Protein AF-A0A497EZV6-F1 (afdb_monomer_lite)

Organism: NCBI:txid2056631

Radius of gyration: 22.26 Å; chains: 1; bounding box: 77×33×69 Å

Sequence (195 aa):
MVSETRWYRNEQDTVNGLTTYLLALSKITNGTYATVRTTSPFLPEGTSIGIRVWVRHSDGTETEVTDGSPVAVSTLPMGSSITTTSSTWDCPQTSLAETDSIVVRVYGNVPTWKLIEEFTTEVLNAVSLDSATWTVYYTWSTPWSYNWLTGRYTWGINFYWDGDYESRIENFSWSAAVVAPLRIIIGDSIASIIK

Structure (mmCIF, N/CA/C/O backbone):
data_AF-A0A497EZV6-F1
#
_entry.id   AF-A0A497EZV6-F1
#
loop_
_atom_site.group_PDB
_atom_site.id
_atom_site.type_symbol
_atom_site.label_atom_id
_atom_site.label_alt_id
_atom_site.label_comp_id
_atom_site.label_asym_id
_atom_site.label_entity_id
_atom_site.label_seq_id
_atom_site.pdbx_PDB_ins_code
_atom_site.Cartn_x
_atom_site.Cartn_y
_atom_site.Cartn_z
_atom_site.occupancy
_atom_site.B_iso_or_equiv
_atom_site.auth_seq_id
_atom_site.auth_comp_id
_atom_site.auth_asym_id
_atom_site.auth_atom_id
_atom_site.pdbx_PDB_model_num
ATOM 1 N N . MET A 1 1 ? -20.056 4.377 13.255 1.00 87.69 1 MET A N 1
ATOM 2 C CA . MET A 1 1 ? -19.429 4.414 11.930 1.00 87.69 1 MET A CA 1
ATOM 3 C C . MET A 1 1 ? -18.807 5.773 11.697 1.00 87.69 1 MET A C 1
ATOM 5 O O . MET A 1 1 ? -19.505 6.783 11.693 1.00 87.69 1 MET A O 1
ATOM 9 N N . VAL A 1 2 ? -17.493 5.762 11.548 1.00 94.75 2 VAL A N 1
ATOM 10 C CA . VAL A 1 2 ? -16.659 6.846 11.041 1.00 94.75 2 VAL A CA 1
ATOM 11 C C . VAL A 1 2 ? -16.244 6.438 9.629 1.00 94.75 2 VAL A C 1
ATOM 13 O O . VAL A 1 2 ? -15.939 5.269 9.410 1.00 94.75 2 VAL A O 1
ATOM 16 N N . SER A 1 3 ? -16.270 7.374 8.682 1.00 97.38 3 SER A N 1
ATOM 17 C CA . SER A 1 3 ? -15.687 7.208 7.347 1.00 97.38 3 SER A CA 1
ATOM 18 C C . SER A 1 3 ? -14.792 8.408 7.080 1.00 97.38 3 SER A C 1
ATOM 20 O O . SER A 1 3 ? -15.202 9.553 7.292 1.00 97.38 3 SER A O 1
ATOM 22 N N . GLU A 1 4 ? -13.554 8.148 6.677 1.00 98.31 4 GLU A N 1
ATOM 23 C CA . GLU A 1 4 ? -12.521 9.171 6.572 1.00 98.31 4 GLU A CA 1
ATOM 24 C C . GLU A 1 4 ? -11.551 8.914 5.415 1.00 98.31 4 GLU A C 1
ATOM 26 O O . GLU A 1 4 ? -11.566 7.872 4.753 1.00 98.31 4 GLU A O 1
ATOM 31 N N . THR A 1 5 ? -10.718 9.917 5.143 1.00 98.62 5 THR A N 1
ATOM 32 C CA . THR A 1 5 ? -9.605 9.804 4.199 1.00 98.62 5 THR A CA 1
ATOM 33 C C . THR A 1 5 ? -8.311 9.658 4.976 1.00 98.62 5 THR A C 1
ATOM 35 O O . THR A 1 5 ? -8.016 10.465 5.857 1.00 98.62 5 THR A O 1
ATOM 38 N N . ARG A 1 6 ? -7.528 8.645 4.619 1.00 98.69 6 ARG A N 1
ATOM 39 C CA . ARG A 1 6 ? -6.245 8.341 5.234 1.00 98.69 6 ARG A CA 1
ATOM 40 C C . ARG A 1 6 ? -5.106 8.560 4.242 1.00 98.69 6 ARG A C 1
ATOM 42 O O . ARG A 1 6 ? -5.094 7.979 3.163 1.00 98.69 6 ARG A O 1
ATOM 49 N N . TRP A 1 7 ? -4.149 9.399 4.601 1.00 98.69 7 TRP A N 1
ATOM 50 C CA . TRP A 1 7 ? -2.996 9.786 3.799 1.00 98.69 7 TRP A CA 1
ATOM 51 C C . TRP A 1 7 ? -1.765 8.991 4.212 1.00 98.69 7 TRP A C 1
ATOM 53 O O . TRP A 1 7 ? -1.486 8.845 5.402 1.00 98.69 7 TRP A O 1
ATOM 63 N N . TYR A 1 8 ? -1.008 8.524 3.223 1.00 98.69 8 TYR A N 1
ATOM 64 C CA . TYR A 1 8 ? 0.318 7.960 3.448 1.00 98.69 8 TYR A CA 1
ATOM 65 C C . TYR A 1 8 ? 1.278 9.092 3.842 1.00 98.69 8 TYR A C 1
ATOM 67 O O . TYR A 1 8 ? 1.408 10.072 3.105 1.00 98.69 8 TYR A O 1
ATOM 75 N N . ARG A 1 9 ? 1.937 8.971 4.997 1.00 98.06 9 ARG A N 1
ATOM 76 C CA . ARG A 1 9 ? 2.812 9.999 5.588 1.00 98.06 9 ARG A CA 1
ATOM 77 C C . ARG A 1 9 ? 4.275 9.623 5.514 1.00 98.06 9 ARG A C 1
ATOM 79 O O . ARG A 1 9 ? 4.610 8.451 5.620 1.00 98.06 9 ARG A O 1
ATOM 86 N N . ASN A 1 10 ? 5.167 10.601 5.406 1.00 97.25 10 ASN A N 1
ATOM 87 C CA . ASN A 1 10 ? 6.610 10.353 5.519 1.00 97.25 10 ASN A CA 1
ATOM 88 C C . ASN A 1 10 ? 7.151 10.416 6.961 1.00 97.25 10 ASN A C 1
ATOM 90 O O . ASN A 1 10 ? 8.355 10.280 7.178 1.00 97.25 10 ASN A O 1
ATOM 94 N N . GLU A 1 11 ? 6.272 10.593 7.941 1.00 97.31 11 GLU A N 1
ATOM 95 C CA . GLU A 1 11 ? 6.576 10.433 9.360 1.00 97.31 11 GLU A CA 1
ATOM 96 C C . GLU A 1 11 ? 6.416 8.970 9.764 1.00 97.31 11 GLU A C 1
ATOM 98 O O . GLU A 1 11 ? 5.498 8.292 9.296 1.00 97.31 11 GLU A O 1
ATOM 103 N N . GLN A 1 12 ? 7.304 8.502 10.639 1.00 97.44 12 GLN A N 1
ATOM 104 C CA . GLN A 1 12 ? 7.233 7.166 11.219 1.00 97.44 12 GLN A CA 1
ATOM 105 C C . GLN A 1 12 ? 6.842 7.236 12.689 1.00 97.44 12 GLN A C 1
ATOM 107 O O . GLN A 1 12 ? 7.236 8.164 13.396 1.00 97.44 12 GLN A O 1
ATOM 112 N N . ASP A 1 13 ? 6.128 6.215 13.146 1.00 96.94 13 ASP A N 1
ATOM 113 C CA . ASP A 1 13 ? 5.827 5.994 14.557 1.00 96.94 13 ASP A CA 1
ATOM 114 C C . ASP A 1 13 ? 5.870 4.496 14.875 1.00 96.94 13 ASP A C 1
ATOM 116 O O . ASP A 1 13 ? 5.914 3.651 13.977 1.00 96.94 13 ASP A O 1
ATOM 120 N N . THR A 1 14 ? 5.887 4.164 16.163 1.00 98.25 14 THR A N 1
ATOM 121 C CA . THR A 1 14 ? 5.823 2.790 16.654 1.00 98.25 14 THR A CA 1
ATOM 122 C C . THR A 1 14 ? 4.461 2.515 17.271 1.00 98.25 14 THR A C 1
ATOM 124 O O . THR A 1 14 ? 4.186 2.923 18.397 1.00 98.25 14 THR A O 1
ATOM 127 N N . VAL A 1 15 ? 3.632 1.753 16.558 1.00 98.06 15 VAL A N 1
ATOM 128 C CA . VAL A 1 15 ? 2.301 1.338 17.020 1.00 98.06 15 VAL A CA 1
ATOM 129 C C . VAL A 1 15 ? 2.297 -0.175 17.189 1.00 98.06 15 VAL A C 1
ATOM 131 O O . VAL A 1 15 ? 2.692 -0.906 16.282 1.00 98.06 15 VAL A O 1
ATOM 134 N N . ASN A 1 16 ? 1.907 -0.666 18.370 1.00 97.50 16 ASN A N 1
ATOM 135 C CA . ASN A 1 16 ? 1.851 -2.104 18.671 1.00 97.50 16 ASN A CA 1
ATOM 136 C C . ASN A 1 16 ? 3.156 -2.857 18.314 1.00 97.50 16 ASN A C 1
ATOM 138 O O . ASN A 1 16 ? 3.165 -3.951 17.735 1.00 97.50 16 ASN A O 1
ATOM 142 N N . GLY A 1 17 ? 4.291 -2.218 18.619 1.00 97.44 17 GLY A N 1
ATOM 143 C CA . GLY A 1 17 ? 5.634 -2.751 18.387 1.00 97.44 17 GLY A CA 1
ATOM 144 C C . GLY A 1 17 ? 6.110 -2.749 16.929 1.00 97.44 17 GLY A C 1
ATOM 145 O O . GLY A 1 17 ? 7.192 -3.270 16.673 1.00 97.44 17 GLY A O 1
ATOM 146 N N . LEU A 1 18 ? 5.346 -2.187 15.986 1.00 98.06 18 LEU A N 1
ATOM 147 C CA . LEU A 1 18 ? 5.756 -2.019 14.590 1.00 98.06 18 LEU A CA 1
ATOM 148 C C . LEU A 1 18 ? 6.150 -0.560 14.334 1.00 98.06 18 LEU A C 1
ATOM 150 O O . LEU A 1 18 ? 5.302 0.327 14.413 1.00 98.06 18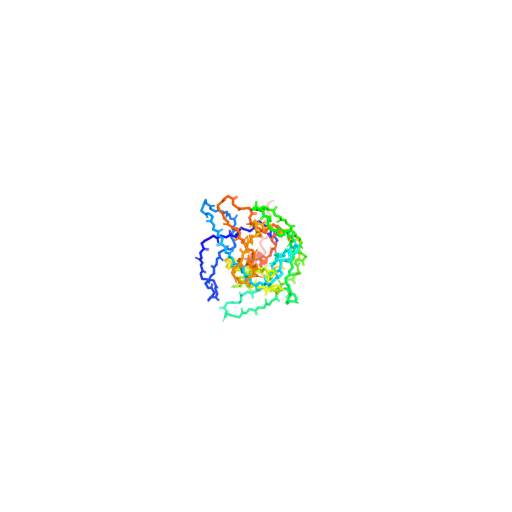 LEU A O 1
ATOM 154 N N . THR A 1 19 ? 7.426 -0.317 14.022 1.00 98.44 19 THR A N 1
ATOM 155 C CA . THR A 1 19 ? 7.909 0.995 13.564 1.00 98.44 19 THR A CA 1
ATOM 156 C C . THR A 1 19 ? 7.767 1.085 12.051 1.00 98.44 19 THR A C 1
ATOM 158 O O . THR A 1 19 ? 8.427 0.344 11.324 1.00 98.44 19 THR A O 1
ATOM 161 N N . THR A 1 20 ? 6.903 1.974 11.572 1.00 98.31 20 THR A N 1
ATOM 162 C CA . THR A 1 20 ? 6.618 2.132 10.141 1.00 98.31 20 THR A CA 1
ATOM 163 C C . THR A 1 20 ? 6.069 3.531 9.846 1.00 98.31 20 THR A C 1
ATOM 165 O O . THR A 1 20 ? 5.910 4.334 10.767 1.00 98.31 20 THR A O 1
ATOM 168 N N . TYR A 1 21 ? 5.816 3.858 8.578 1.00 98.69 21 TYR A N 1
ATOM 169 C CA . TYR A 1 21 ? 5.220 5.137 8.200 1.00 98.69 21 TYR A CA 1
ATOM 170 C C . TYR A 1 21 ? 3.762 5.248 8.659 1.00 98.69 21 TYR A C 1
ATOM 172 O O . TYR A 1 21 ? 3.078 4.253 8.893 1.00 98.69 21 TYR A O 1
ATOM 180 N N . LEU A 1 22 ? 3.257 6.470 8.792 1.00 98.44 22 LEU A N 1
ATOM 181 C CA . LEU A 1 22 ? 1.893 6.694 9.264 1.00 98.44 22 LEU A CA 1
ATOM 182 C C . LEU A 1 22 ? 0.856 6.666 8.133 1.00 98.44 22 LEU A C 1
ATOM 184 O O . LEU A 1 22 ? 1.082 7.146 7.021 1.00 98.44 22 LEU A O 1
ATOM 188 N N . LEU A 1 23 ? -0.329 6.161 8.462 1.00 98.44 23 LEU A N 1
ATOM 189 C CA . LEU A 1 23 ? -1.555 6.270 7.682 1.00 98.44 23 LEU A CA 1
ATOM 190 C C . LEU A 1 23 ? -2.515 7.226 8.421 1.00 98.44 23 LEU A C 1
ATOM 192 O O . LEU A 1 23 ? -3.350 6.811 9.227 1.00 98.44 23 LEU A O 1
ATOM 196 N N . ALA A 1 24 ? -2.350 8.531 8.190 1.00 98.25 24 ALA A N 1
ATOM 197 C CA . ALA A 1 24 ? -2.905 9.601 9.032 1.00 98.25 24 ALA A CA 1
ATOM 198 C C . ALA A 1 24 ? -4.065 10.371 8.374 1.00 98.25 24 ALA A C 1
ATOM 200 O O . ALA A 1 24 ? -4.356 10.202 7.199 1.00 98.25 24 ALA A O 1
ATOM 201 N N . LEU A 1 25 ? -4.724 11.267 9.113 1.00 98.00 25 LEU A N 1
ATOM 202 C CA . LEU A 1 25 ? -5.903 12.016 8.636 1.00 98.00 25 LEU A CA 1
ATOM 203 C C . LEU A 1 25 ? -5.588 13.210 7.716 1.00 98.00 25 LEU A C 1
ATOM 205 O O . LEU A 1 25 ? -6.495 13.815 7.145 1.00 98.00 25 LEU A O 1
ATOM 209 N N . SER A 1 26 ? -4.318 13.581 7.560 1.00 96.62 26 SER A N 1
ATOM 210 C CA . SER A 1 26 ? -3.891 14.718 6.736 1.00 96.62 26 SER A CA 1
ATOM 211 C C . SER A 1 26 ? -2.499 14.490 6.164 1.00 96.62 26 SER A C 1
ATOM 213 O O . SER A 1 26 ? -1.709 13.764 6.756 1.00 96.62 26 SER A O 1
ATOM 215 N N . LYS A 1 27 ? -2.162 15.139 5.047 1.00 93.81 27 LYS A N 1
ATOM 216 C CA . LYS A 1 27 ? -0.790 15.192 4.510 1.00 93.81 27 LYS A CA 1
ATOM 217 C C . LYS A 1 27 ? 0.034 16.339 5.121 1.00 93.81 27 LYS A C 1
ATOM 219 O O . LYS A 1 27 ? -0.525 17.246 5.739 1.00 93.81 27 LYS A O 1
ATOM 224 N N . ILE A 1 28 ? 1.351 16.300 4.962 1.00 93.38 28 ILE A N 1
ATOM 225 C CA . ILE A 1 28 ? 2.303 17.398 5.206 1.00 93.38 28 ILE A CA 1
ATOM 226 C C . ILE A 1 28 ? 2.933 17.849 3.889 1.00 93.38 28 ILE A C 1
ATOM 228 O O . ILE A 1 28 ? 2.590 17.375 2.815 1.00 93.38 28 ILE A O 1
ATOM 232 N N . THR A 1 29 ? 3.805 18.853 3.956 1.00 92.06 29 THR A N 1
ATOM 233 C CA . THR A 1 29 ? 4.397 19.513 2.786 1.00 92.06 29 THR A CA 1
ATOM 234 C C . THR A 1 29 ? 5.649 18.824 2.252 1.00 92.06 29 THR A C 1
ATOM 236 O O . THR A 1 29 ? 6.057 19.096 1.127 1.00 92.06 29 THR A O 1
ATOM 239 N N . ASN A 1 30 ? 6.271 17.939 3.030 1.00 94.50 30 ASN A N 1
ATOM 240 C CA . ASN A 1 30 ? 7.452 17.211 2.591 1.00 94.50 30 ASN A CA 1
ATOM 241 C C . ASN A 1 30 ? 7.023 15.868 1.995 1.00 94.50 30 ASN A C 1
ATOM 243 O O . ASN A 1 30 ? 6.490 15.037 2.718 1.00 94.50 30 ASN A O 1
ATOM 247 N N . GLY A 1 31 ? 7.254 15.661 0.700 1.00 96.38 31 GLY A N 1
ATOM 248 C CA . GLY A 1 31 ? 6.992 14.388 0.026 1.00 96.38 31 GLY A CA 1
ATOM 249 C C . GLY A 1 31 ? 8.201 13.456 0.062 1.00 96.38 31 GLY A C 1
ATOM 250 O O . GLY A 1 31 ? 9.338 13.889 0.238 1.00 96.38 31 GLY A O 1
ATOM 251 N N . THR A 1 32 ? 7.980 12.163 -0.142 1.00 98.19 32 THR A N 1
ATOM 252 C CA . THR A 1 32 ? 9.058 11.182 -0.325 1.00 98.19 32 THR A CA 1
ATOM 253 C C . THR A 1 32 ? 8.640 10.094 -1.313 1.00 98.19 32 THR A C 1
ATOM 255 O O . THR A 1 32 ? 7.542 10.136 -1.873 1.00 98.19 32 THR A O 1
ATOM 258 N N . TYR A 1 33 ? 9.533 9.142 -1.576 1.00 98.56 33 TYR A N 1
ATOM 259 C CA . TYR A 1 33 ? 9.233 7.965 -2.375 1.00 98.56 33 TYR A CA 1
ATOM 260 C C . TYR A 1 33 ? 10.082 6.759 -1.977 1.00 98.56 33 TYR A C 1
ATOM 262 O O . TYR A 1 33 ? 11.192 6.896 -1.465 1.00 98.56 33 TYR A O 1
ATOM 270 N N . ALA A 1 34 ? 9.579 5.578 -2.314 1.00 98.62 34 ALA A N 1
ATOM 271 C CA . ALA A 1 34 ? 10.276 4.304 -2.212 1.00 98.62 34 ALA A CA 1
ATOM 272 C C . ALA A 1 34 ? 10.275 3.610 -3.575 1.00 98.62 34 ALA A C 1
ATOM 274 O O . ALA A 1 34 ? 9.449 3.897 -4.450 1.00 98.62 34 ALA A O 1
ATOM 275 N N . THR A 1 35 ? 11.243 2.719 -3.789 1.00 98.38 35 THR A N 1
ATOM 276 C CA . THR A 1 35 ? 11.460 2.083 -5.090 1.00 98.38 35 THR A CA 1
ATOM 277 C C . THR A 1 35 ? 11.657 0.583 -4.964 1.00 98.38 35 THR A C 1
ATOM 279 O O . THR A 1 35 ? 12.381 0.101 -4.097 1.00 98.38 35 THR A O 1
ATOM 282 N N . VAL A 1 36 ? 11.069 -0.152 -5.903 1.00 98.44 36 VAL A N 1
ATOM 283 C CA . VAL A 1 36 ? 11.382 -1.561 -6.152 1.00 98.44 36 VAL A CA 1
ATOM 284 C C . VAL A 1 36 ? 11.838 -1.708 -7.590 1.00 98.44 36 VAL A C 1
ATOM 286 O O . VAL A 1 36 ? 11.238 -1.149 -8.508 1.00 98.44 36 VAL A O 1
ATOM 289 N N . ARG A 1 37 ? 12.927 -2.450 -7.800 1.00 97.81 37 ARG A N 1
ATOM 290 C CA . ARG A 1 37 ? 13.552 -2.613 -9.117 1.00 97.81 37 ARG A CA 1
ATOM 291 C C . ARG A 1 37 ? 13.866 -4.066 -9.420 1.00 97.81 37 ARG A C 1
ATOM 293 O O . ARG A 1 37 ? 13.953 -4.923 -8.536 1.00 97.81 37 ARG A O 1
ATOM 300 N N . THR A 1 38 ? 14.052 -4.329 -10.702 1.00 97.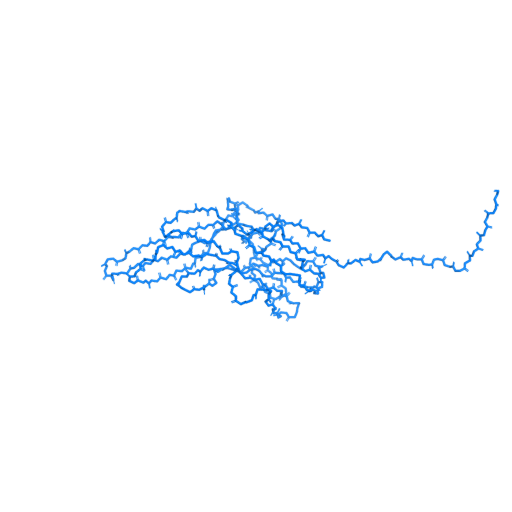88 38 THR A N 1
ATOM 301 C CA . THR A 1 38 ? 14.573 -5.590 -11.210 1.00 97.88 38 THR A CA 1
ATOM 302 C C . THR A 1 38 ? 15.414 -5.347 -12.458 1.00 97.88 38 THR A C 1
ATOM 304 O O . THR A 1 38 ? 15.320 -4.295 -13.095 1.00 97.88 38 THR A O 1
ATOM 307 N N . THR A 1 39 ? 16.240 -6.331 -12.804 1.00 97.69 39 THR A N 1
ATOM 308 C CA . THR A 1 39 ? 17.062 -6.318 -14.013 1.00 97.69 39 THR A CA 1
ATOM 309 C C . THR A 1 39 ? 16.752 -7.551 -14.850 1.00 97.69 39 THR A C 1
ATOM 311 O O . THR A 1 39 ? 16.790 -8.676 -14.355 1.00 97.69 39 THR A O 1
ATOM 314 N N . SER A 1 40 ? 16.471 -7.351 -16.134 1.00 96.44 40 SER A N 1
ATOM 315 C CA . SER A 1 40 ? 16.006 -8.396 -17.049 1.00 96.44 40 SER A CA 1
ATOM 316 C C . SER A 1 40 ? 16.531 -8.142 -18.466 1.00 96.44 40 SER A C 1
ATOM 318 O O . SER A 1 40 ? 16.716 -6.983 -18.839 1.00 96.44 40 SER A O 1
ATOM 320 N N . PRO A 1 41 ? 16.771 -9.181 -19.288 1.00 96.38 41 PRO A N 1
ATOM 321 C CA . PRO A 1 41 ? 17.017 -8.994 -20.722 1.00 96.38 41 PRO A CA 1
ATOM 322 C C . PRO A 1 41 ? 15.783 -8.462 -21.475 1.00 96.38 41 PRO A C 1
ATOM 324 O O . PRO A 1 41 ? 15.911 -8.003 -22.604 1.00 96.38 41 PRO A O 1
ATOM 327 N N . PHE A 1 42 ? 14.604 -8.483 -20.847 1.00 95.12 42 PHE A N 1
ATOM 328 C CA . PHE A 1 42 ? 13.346 -8.000 -21.414 1.00 95.12 42 PHE A CA 1
ATOM 329 C C . PHE A 1 42 ? 12.773 -6.844 -20.588 1.00 95.12 42 PHE A C 1
ATOM 331 O O . PHE A 1 42 ? 12.774 -6.894 -19.351 1.00 95.12 42 PHE A O 1
ATOM 338 N N . LEU A 1 43 ? 12.243 -5.837 -21.279 1.00 96.06 43 LEU A N 1
ATOM 339 C CA . LEU A 1 43 ? 11.424 -4.777 -20.699 1.00 96.06 43 LEU A CA 1
ATOM 340 C C . LEU A 1 43 ? 9.945 -5.172 -20.857 1.00 96.06 43 LEU A C 1
ATOM 342 O O . LEU A 1 43 ? 9.530 -5.416 -21.990 1.00 96.06 43 LEU A O 1
ATOM 346 N N . PRO A 1 44 ? 9.154 -5.288 -19.776 1.00 95.56 44 PRO A N 1
ATOM 347 C CA . PRO A 1 44 ? 7.731 -5.584 -19.906 1.00 95.56 44 PRO A CA 1
ATOM 348 C C . PRO A 1 44 ? 6.973 -4.367 -20.449 1.00 95.56 44 PRO A C 1
ATOM 350 O O . PRO A 1 44 ? 7.447 -3.234 -20.358 1.00 95.56 44 PRO A O 1
ATOM 353 N N . GLU A 1 45 ? 5.762 -4.594 -20.957 1.00 95.44 45 GLU A N 1
ATOM 354 C CA . GLU A 1 45 ? 4.881 -3.522 -21.443 1.00 95.44 45 GLU A CA 1
ATOM 355 C C . GLU A 1 45 ? 4.394 -2.604 -20.314 1.00 95.44 45 GLU A C 1
ATOM 357 O O . GLU A 1 45 ? 4.177 -1.413 -20.527 1.00 95.44 45 GLU A O 1
ATOM 362 N N . GLY A 1 46 ? 4.265 -3.137 -19.097 1.00 95.44 46 GLY A N 1
ATOM 363 C CA . GLY A 1 46 ? 3.802 -2.403 -17.928 1.00 95.44 46 GLY A CA 1
ATOM 364 C C . GLY A 1 46 ? 4.122 -3.115 -16.621 1.00 95.44 46 GLY A C 1
ATOM 365 O O . GLY A 1 46 ? 4.692 -4.206 -16.595 1.00 95.44 46 GLY A O 1
ATOM 366 N N . THR A 1 47 ? 3.770 -2.464 -15.523 1.00 97.81 47 THR A N 1
ATOM 367 C CA . THR A 1 47 ? 3.902 -2.996 -14.164 1.00 97.81 47 THR A CA 1
ATOM 368 C C . THR A 1 47 ? 2.724 -2.519 -13.319 1.00 97.81 47 THR A C 1
ATOM 370 O O . THR A 1 47 ? 2.001 -1.605 -13.721 1.00 97.81 47 THR A O 1
ATOM 373 N N . SER A 1 48 ? 2.503 -3.165 -12.178 1.00 98.50 48 SER A N 1
ATOM 374 C CA . SER A 1 48 ? 1.319 -2.962 -11.347 1.00 98.50 48 SER A CA 1
ATOM 375 C C . SER A 1 48 ? 1.696 -2.646 -9.907 1.00 98.50 48 SER A C 1
ATOM 377 O O . SER A 1 48 ? 2.675 -3.182 -9.387 1.00 98.50 48 SER A O 1
ATOM 379 N N . ILE A 1 49 ? 0.887 -1.815 -9.261 1.00 98.88 49 ILE A N 1
ATOM 380 C CA . ILE A 1 49 ? 0.957 -1.489 -7.838 1.00 98.88 49 ILE A CA 1
ATOM 381 C C . ILE A 1 49 ? -0.362 -1.891 -7.173 1.00 98.88 49 ILE A C 1
ATOM 383 O O . ILE A 1 49 ? -1.410 -1.836 -7.813 1.00 98.88 49 ILE A O 1
ATOM 387 N N . GLY A 1 50 ? -0.324 -2.317 -5.917 1.00 98.81 50 GLY A N 1
ATOM 388 C CA . GLY A 1 50 ? -1.517 -2.666 -5.143 1.00 98.81 50 GLY A CA 1
ATOM 389 C C . GLY A 1 50 ? -1.222 -2.671 -3.650 1.00 98.81 50 GLY A C 1
ATOM 390 O O . GLY A 1 50 ? -0.074 -2.483 -3.245 1.00 98.81 50 GLY A O 1
ATOM 391 N N . ILE A 1 51 ? -2.241 -2.890 -2.823 1.00 98.88 51 ILE A N 1
ATOM 392 C CA . ILE A 1 51 ? -2.080 -2.972 -1.365 1.00 98.88 51 ILE A CA 1
ATOM 393 C C . ILE A 1 51 ? -2.466 -4.336 -0.820 1.00 98.88 51 ILE A C 1
ATOM 395 O O . ILE A 1 51 ? -3.234 -5.070 -1.429 1.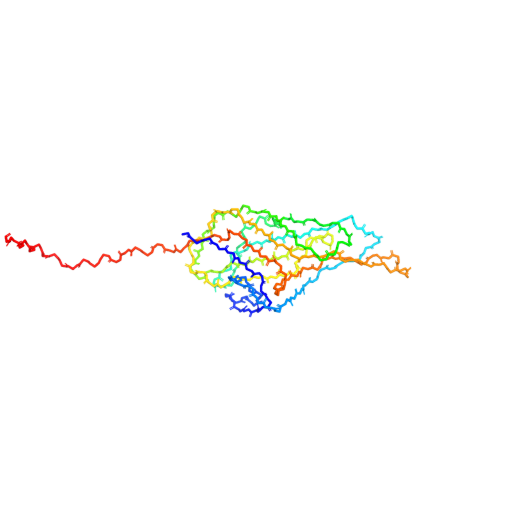00 98.88 51 ILE A O 1
ATOM 399 N N . ARG A 1 52 ? -1.963 -4.648 0.365 1.00 98.88 52 ARG A N 1
ATOM 400 C CA . ARG A 1 52 ? -2.528 -5.662 1.257 1.00 98.88 52 ARG A CA 1
ATOM 401 C C . ARG A 1 52 ? -2.774 -5.018 2.617 1.00 98.88 52 ARG A C 1
ATOM 403 O O . ARG A 1 52 ? -2.158 -3.991 2.925 1.00 98.88 52 ARG A O 1
ATOM 410 N N . VAL A 1 53 ? -3.686 -5.588 3.396 1.00 98.88 53 VAL A N 1
ATOM 411 C CA . VAL A 1 53 ? -4.167 -4.986 4.648 1.00 98.88 53 VAL A CA 1
ATOM 412 C C . VAL A 1 53 ? -4.116 -6.014 5.770 1.00 98.88 53 VAL A C 1
ATOM 414 O O . VAL A 1 53 ? -4.476 -7.171 5.564 1.00 98.88 53 VAL A O 1
ATOM 417 N N . TRP A 1 54 ? -3.682 -5.586 6.952 1.00 98.88 54 TRP A N 1
ATOM 418 C CA . TRP A 1 54 ? -3.599 -6.395 8.164 1.00 98.88 54 TRP A CA 1
ATOM 419 C C . TRP A 1 54 ? -4.187 -5.650 9.355 1.00 98.88 54 TRP A C 1
ATOM 421 O O . TRP A 1 54 ? -4.064 -4.430 9.466 1.00 98.88 54 TRP A O 1
ATOM 431 N N . VAL A 1 55 ? -4.758 -6.413 10.279 1.00 98.75 55 VAL A N 1
ATOM 432 C CA . VAL A 1 55 ? -4.955 -5.985 11.661 1.00 98.75 55 VAL A CA 1
ATOM 433 C C . VAL A 1 55 ? -3.669 -6.273 12.421 1.00 98.75 55 VAL A C 1
ATOM 435 O O . VAL A 1 55 ? -3.166 -7.397 12.386 1.00 98.75 55 VAL A O 1
ATOM 438 N N . ARG A 1 56 ? -3.137 -5.261 13.104 1.00 98.56 56 ARG A N 1
ATOM 439 C CA . ARG A 1 56 ? -1.973 -5.369 13.980 1.00 98.56 56 ARG A CA 1
ATOM 440 C C . ARG A 1 56 ? -2.434 -5.323 15.428 1.00 98.56 56 ARG A C 1
ATOM 442 O O . ARG A 1 56 ? -2.877 -4.281 15.917 1.00 98.56 56 ARG A O 1
ATOM 449 N N . HIS A 1 57 ? -2.285 -6.450 16.107 1.00 98.44 57 HIS A N 1
ATOM 450 C CA . HIS A 1 57 ? -2.719 -6.617 17.484 1.00 98.44 57 HIS A CA 1
ATOM 451 C C . HIS A 1 57 ? -1.719 -6.024 18.474 1.00 98.44 57 HIS A C 1
ATOM 453 O O . HIS A 1 57 ? -0.522 -5.929 18.192 1.00 98.44 57 HIS A O 1
ATOM 459 N N . SER A 1 58 ? -2.193 -5.654 19.665 1.00 97.44 58 SER A N 1
ATOM 460 C CA . SER A 1 58 ? -1.358 -5.062 20.725 1.00 97.44 58 SER A CA 1
ATOM 461 C C . SER A 1 58 ? -0.247 -5.981 21.236 1.00 97.44 58 SER A C 1
ATOM 463 O O . SER A 1 58 ? 0.737 -5.507 21.798 1.00 97.44 58 SER A O 1
ATOM 465 N N . ASP A 1 59 ? -0.395 -7.295 21.055 1.00 97.38 59 ASP A N 1
ATOM 466 C CA . ASP A 1 59 ? 0.635 -8.291 21.372 1.00 97.38 59 ASP A CA 1
ATOM 467 C C . ASP A 1 59 ? 1.734 -8.394 20.297 1.00 97.38 59 ASP A C 1
ATOM 469 O O . ASP A 1 59 ? 2.709 -9.128 20.459 1.00 97.38 59 ASP A O 1
ATOM 473 N N . GLY A 1 60 ? 1.596 -7.638 19.208 1.00 97.62 60 GLY A N 1
ATOM 474 C CA . GLY A 1 60 ? 2.528 -7.610 18.100 1.00 97.62 60 GLY A CA 1
ATOM 475 C C . GLY A 1 60 ? 2.341 -8.734 17.080 1.00 97.62 60 GLY A C 1
ATOM 476 O O . GLY A 1 60 ? 3.240 -8.973 16.268 1.00 97.62 60 GLY A O 1
ATOM 477 N N . THR A 1 61 ? 1.205 -9.426 17.089 1.00 98.38 61 THR A N 1
ATOM 478 C CA . THR A 1 61 ? 0.808 -10.332 16.006 1.00 98.38 61 THR A CA 1
ATOM 479 C C . THR A 1 61 ? 0.040 -9.589 14.910 1.00 98.38 61 THR A C 1
ATOM 481 O O . THR A 1 61 ? -0.441 -8.471 15.106 1.00 98.38 61 THR A O 1
ATOM 484 N N . GLU A 1 62 ? -0.040 -10.189 13.721 1.00 98.62 62 GLU A N 1
ATOM 485 C CA . GLU A 1 62 ? -0.802 -9.646 12.595 1.00 98.62 62 GLU A CA 1
ATOM 486 C C . GLU A 1 62 ? -1.748 -10.687 12.016 1.00 98.62 62 GLU A C 1
ATOM 488 O O . GLU A 1 62 ? -1.348 -11.824 11.757 1.00 98.62 62 GLU A O 1
ATOM 493 N N . THR A 1 63 ? -2.976 -10.255 11.740 1.00 98.50 63 THR A N 1
ATOM 494 C CA . THR A 1 63 ? -3.971 -11.024 10.995 1.00 98.50 63 THR A CA 1
ATOM 495 C C . THR A 1 63 ? -4.221 -10.328 9.667 1.00 98.50 63 THR A C 1
ATOM 497 O O . THR A 1 63 ? -4.601 -9.159 9.634 1.00 98.50 63 THR A O 1
ATOM 500 N N . GLU A 1 64 ? -3.986 -11.020 8.556 1.00 98.56 64 GLU A N 1
ATOM 501 C CA . GLU A 1 64 ? -4.247 -10.446 7.238 1.00 98.56 64 GLU A CA 1
ATOM 502 C C . GLU A 1 64 ? -5.753 -10.348 6.968 1.00 98.56 64 GLU A C 1
ATOM 504 O O . GLU A 1 64 ? -6.494 -11.300 7.198 1.00 98.56 64 GLU A O 1
ATOM 509 N N . VAL A 1 65 ? -6.189 -9.188 6.477 1.00 98.56 65 VAL A N 1
ATOM 510 C CA . VAL A 1 65 ? -7.572 -8.915 6.055 1.00 98.56 65 VAL A CA 1
ATOM 511 C C . VAL A 1 65 ? -7.764 -9.241 4.573 1.00 98.56 65 VAL A C 1
ATOM 513 O O . VAL A 1 65 ? -8.853 -9.600 4.138 1.00 98.56 65 VAL A O 1
ATOM 516 N N . THR A 1 66 ? -6.703 -9.108 3.779 1.00 97.69 66 THR A N 1
ATOM 517 C CA . THR A 1 66 ? -6.675 -9.524 2.374 1.00 97.69 66 THR A CA 1
ATOM 518 C C . THR A 1 66 ? -6.366 -11.019 2.234 1.00 97.69 66 THR A C 1
ATOM 520 O O . THR A 1 66 ? -5.634 -11.587 3.036 1.00 97.69 66 THR A O 1
ATOM 523 N N . ASP A 1 67 ? -6.850 -11.672 1.175 1.00 94.31 67 ASP A N 1
ATOM 524 C CA . ASP A 1 67 ? -6.673 -13.122 0.954 1.00 94.31 67 ASP A CA 1
ATOM 525 C C . ASP A 1 67 ? -5.277 -13.497 0.397 1.00 94.31 67 ASP A C 1
ATOM 527 O O . ASP A 1 67 ? -5.134 -14.280 -0.546 1.00 94.31 67 ASP A O 1
ATOM 531 N N . GLY A 1 68 ? -4.207 -12.897 0.928 1.00 95.69 68 GLY A N 1
ATOM 532 C CA . GLY A 1 68 ? -2.821 -13.231 0.582 1.00 95.69 68 GLY A CA 1
ATOM 533 C C . GLY A 1 68 ? -2.288 -12.630 -0.726 1.00 95.69 68 GLY A C 1
ATOM 534 O O . GLY A 1 68 ? -1.119 -12.838 -1.059 1.00 95.69 68 GLY A O 1
ATOM 535 N N . SER A 1 69 ? -3.102 -11.873 -1.469 1.00 97.19 69 SER A N 1
ATOM 536 C CA . SER A 1 69 ? -2.724 -11.226 -2.737 1.00 97.19 69 SER A CA 1
ATOM 537 C C . SER A 1 69 ? -3.013 -9.723 -2.719 1.00 97.19 69 SER A C 1
ATOM 539 O O . SER A 1 69 ? -3.995 -9.314 -2.100 1.00 97.19 69 SER A O 1
ATOM 541 N N . PRO A 1 70 ? -2.207 -8.886 -3.404 1.00 98.69 70 PRO A N 1
ATOM 542 C CA . PRO A 1 70 ? -2.506 -7.462 -3.513 1.00 98.69 70 PRO A CA 1
ATOM 543 C C . PRO A 1 70 ? -3.852 -7.168 -4.185 1.00 98.69 70 PRO A C 1
ATOM 545 O O . PRO A 1 70 ? -4.184 -7.747 -5.219 1.00 98.69 70 PRO A O 1
ATOM 548 N N . VAL A 1 71 ? -4.594 -6.235 -3.593 1.00 98.81 71 VAL A N 1
ATOM 549 C CA . VAL A 1 71 ? -5.899 -5.715 -4.024 1.00 98.81 71 VAL A CA 1
ATOM 550 C C . VAL A 1 71 ? -5.782 -4.236 -4.410 1.00 98.81 71 VAL A C 1
ATOM 552 O O . VAL A 1 71 ? -4.698 -3.654 -4.303 1.00 98.81 71 VAL A O 1
ATOM 555 N N . ALA A 1 72 ? -6.881 -3.633 -4.888 1.00 98.69 72 ALA A N 1
ATOM 556 C CA . ALA A 1 72 ? -6.905 -2.268 -5.431 1.00 98.69 72 ALA A CA 1
ATOM 557 C C . ALA A 1 72 ? -5.762 -2.040 -6.437 1.00 98.69 72 ALA A C 1
ATOM 559 O O . ALA A 1 72 ? -5.008 -1.072 -6.370 1.00 98.69 72 ALA A O 1
ATOM 560 N N . VAL A 1 73 ? -5.597 -2.984 -7.365 1.00 98.81 73 VAL A N 1
ATOM 561 C CA . VAL A 1 73 ? -4.450 -2.987 -8.270 1.00 98.81 73 VAL A CA 1
ATOM 562 C C . VAL A 1 73 ? -4.622 -1.923 -9.351 1.00 98.81 73 VAL A C 1
ATOM 564 O O . VAL A 1 73 ? -5.654 -1.869 -10.022 1.00 98.81 73 VAL A O 1
ATOM 567 N N . SER A 1 74 ? -3.587 -1.107 -9.542 1.00 98.62 74 SER A N 1
ATOM 568 C CA . SER A 1 74 ? -3.442 -0.167 -10.655 1.00 98.62 74 SER A CA 1
ATOM 569 C C . SER A 1 74 ? -2.247 -0.562 -11.522 1.00 98.62 74 SER A C 1
ATOM 571 O O . SER A 1 74 ? -1.270 -1.122 -11.028 1.00 98.62 74 SER A O 1
ATOM 573 N N . THR A 1 75 ? -2.319 -0.298 -12.827 1.00 98.50 75 THR A N 1
ATOM 574 C CA . THR A 1 75 ? -1.284 -0.673 -13.803 1.00 98.50 75 THR A CA 1
ATOM 575 C C . THR A 1 75 ? -0.899 0.525 -14.657 1.00 98.50 75 THR A C 1
ATOM 577 O O . THR A 1 75 ? -1.768 1.253 -15.133 1.00 98.50 75 THR A O 1
ATOM 580 N N . LEU A 1 76 ? 0.404 0.701 -14.882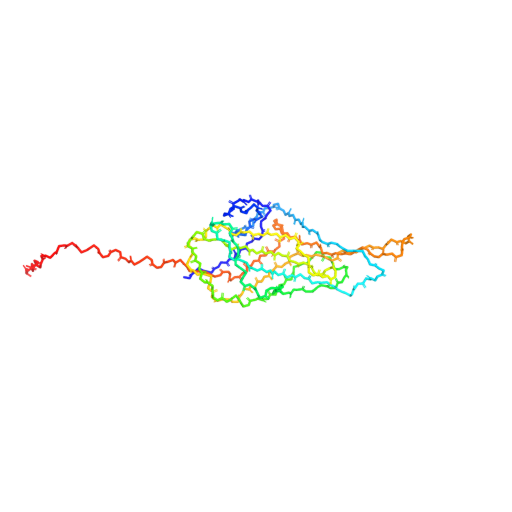 1.00 98.44 76 LEU A N 1
ATOM 581 C CA . LEU A 1 76 ? 0.949 1.713 -15.781 1.00 98.44 76 LEU A CA 1
ATOM 582 C C . LEU A 1 76 ? 1.821 1.068 -16.865 1.00 98.44 76 LEU A C 1
ATOM 584 O O . LEU A 1 76 ? 2.551 0.111 -16.574 1.00 98.44 76 LEU A O 1
ATOM 588 N N . PRO A 1 77 ? 1.800 1.612 -18.097 1.00 98.06 77 PRO A N 1
ATOM 589 C CA . PRO A 1 77 ? 2.784 1.277 -19.116 1.00 98.06 77 PRO A CA 1
ATOM 590 C C . PRO A 1 77 ? 4.197 1.613 -18.645 1.00 98.06 77 PRO A C 1
ATOM 592 O O . PRO A 1 77 ? 4.406 2.616 -17.959 1.00 98.06 77 PRO A O 1
ATOM 595 N N . MET A 1 78 ? 5.179 0.818 -19.053 1.00 97.25 78 MET A N 1
ATOM 596 C CA . MET A 1 78 ? 6.577 1.061 -18.721 1.00 97.25 78 MET A CA 1
ATOM 597 C C . MET A 1 78 ? 7.064 2.394 -19.309 1.00 97.25 78 MET A C 1
ATOM 599 O O . MET A 1 78 ? 6.741 2.747 -20.440 1.00 97.25 78 MET A O 1
ATOM 603 N N . GLY A 1 79 ? 7.866 3.142 -18.550 1.00 97.00 79 GLY A N 1
ATOM 604 C CA . GLY A 1 79 ? 8.297 4.494 -18.922 1.00 97.00 79 GLY A CA 1
ATOM 605 C C . GLY A 1 79 ? 7.304 5.614 -18.589 1.00 97.00 79 GLY A C 1
ATO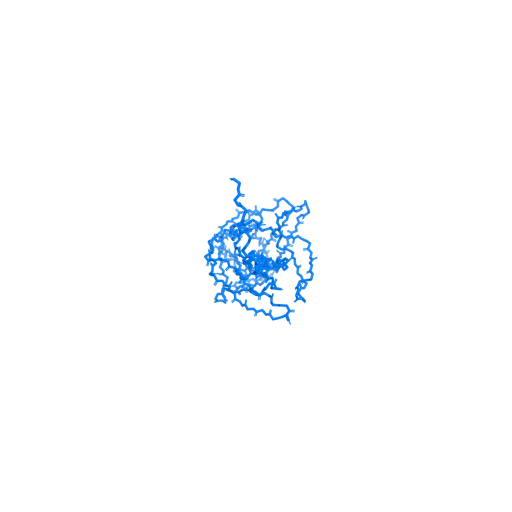M 606 O O . GLY A 1 79 ? 7.571 6.764 -18.933 1.00 97.00 79 GLY A O 1
ATOM 607 N N . SER A 1 80 ? 6.197 5.322 -17.900 1.00 98.31 80 SER A N 1
ATOM 608 C CA . SER A 1 80 ? 5.281 6.354 -17.406 1.00 98.31 80 SER A CA 1
ATOM 609 C C . SER A 1 80 ? 5.976 7.310 -16.430 1.00 98.31 80 SER A C 1
ATOM 611 O O . SER A 1 80 ? 6.693 6.883 -15.519 1.00 98.31 80 SER A O 1
ATOM 613 N N . SER A 1 81 ? 5.738 8.612 -16.626 1.00 98.19 81 SER A N 1
ATOM 614 C CA . SER A 1 81 ? 6.135 9.675 -15.690 1.00 98.19 81 SER A CA 1
ATOM 615 C C . SER A 1 81 ? 5.297 9.620 -14.409 1.00 98.19 81 SER A C 1
ATOM 617 O O . SER A 1 81 ? 4.329 8.867 -14.337 1.00 98.19 81 SER A O 1
ATOM 619 N N . ILE A 1 82 ? 5.674 10.409 -13.395 1.00 98.50 82 ILE A N 1
ATOM 620 C CA . ILE A 1 82 ? 4.917 10.502 -12.138 1.00 98.50 82 ILE A CA 1
ATOM 621 C C . ILE A 1 82 ? 3.469 10.880 -12.450 1.00 98.50 82 ILE A C 1
ATOM 623 O O . ILE A 1 82 ? 3.213 11.909 -13.073 1.00 98.50 82 ILE A O 1
ATOM 627 N N . THR A 1 83 ? 2.539 10.031 -12.028 1.00 98.56 83 THR A N 1
ATOM 628 C CA . THR A 1 83 ? 1.103 10.218 -12.228 1.00 98.56 83 THR A CA 1
ATOM 629 C C . THR A 1 83 ? 0.326 9.633 -11.058 1.00 98.56 83 THR A C 1
ATOM 631 O O . THR A 1 83 ? 0.825 8.748 -10.357 1.00 98.56 83 THR A O 1
ATOM 634 N N . THR A 1 84 ? -0.899 10.111 -10.855 1.00 98.56 84 THR A N 1
ATOM 635 C CA . THR A 1 84 ? -1.814 9.585 -9.843 1.00 98.56 84 THR A CA 1
ATOM 636 C C . THR A 1 84 ? -2.882 8.725 -10.504 1.00 98.56 84 THR A C 1
ATOM 638 O O . THR A 1 84 ? -3.573 9.158 -11.422 1.00 98.56 84 THR A O 1
ATOM 641 N N . THR A 1 85 ? -3.035 7.499 -10.018 1.00 98.75 85 THR A N 1
ATOM 642 C CA . THR A 1 85 ? -4.074 6.552 -10.445 1.00 98.75 85 THR A CA 1
ATOM 643 C C . THR A 1 85 ? -4.827 6.037 -9.231 1.00 98.75 85 THR A C 1
ATOM 645 O O . THR A 1 85 ? -4.245 6.000 -8.146 1.00 98.75 85 THR A O 1
ATOM 648 N N . SER A 1 86 ? -6.053 5.557 -9.409 1.00 98.62 86 SER A N 1
ATOM 649 C CA . SER A 1 86 ? -6.804 4.906 -8.339 1.00 98.62 86 SER A CA 1
ATOM 650 C C . SER A 1 86 ? -7.383 3.560 -8.754 1.00 98.62 86 SER A C 1
ATOM 652 O O . SER A 1 86 ? -7.514 3.253 -9.938 1.00 98.62 86 SER A O 1
ATOM 654 N N . SER A 1 87 ? -7.696 2.748 -7.751 1.00 98.75 87 SER A N 1
ATOM 655 C CA . SER A 1 87 ? -8.402 1.477 -7.883 1.00 98.75 87 SER A CA 1
ATOM 656 C C . SER A 1 87 ? -9.161 1.200 -6.585 1.00 98.75 87 SER A C 1
ATOM 658 O O . SER A 1 87 ? -8.885 1.820 -5.554 1.00 98.75 87 SER A O 1
ATOM 660 N N . THR A 1 88 ? -10.143 0.307 -6.628 1.00 98.75 88 THR A N 1
ATOM 661 C CA . THR A 1 88 ? -11.033 0.046 -5.493 1.00 98.75 88 THR A CA 1
ATOM 662 C C . THR A 1 88 ? -10.814 -1.334 -4.895 1.00 98.75 88 THR A C 1
ATOM 664 O O . THR A 1 88 ? -10.403 -2.273 -5.579 1.00 98.75 88 THR A O 1
ATOM 667 N N . TRP A 1 89 ? -11.132 -1.466 -3.613 1.00 98.75 89 TRP A N 1
ATOM 668 C CA . TRP A 1 89 ? -11.212 -2.748 -2.924 1.00 98.75 89 TRP A CA 1
ATOM 669 C C . TRP A 1 89 ? -12.400 -2.749 -1.968 1.00 98.75 89 TRP A C 1
ATOM 671 O O . TRP A 1 89 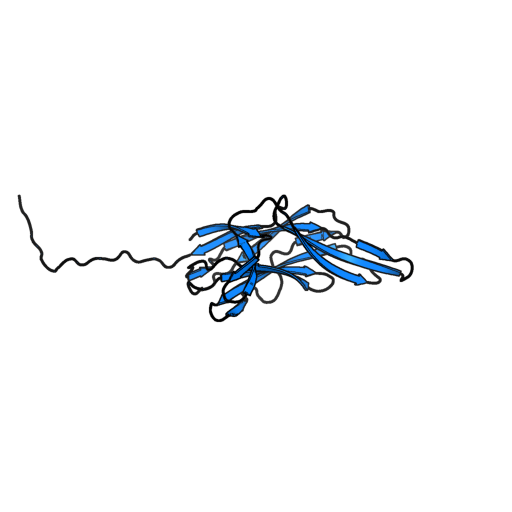? -12.580 -1.807 -1.198 1.00 98.75 89 TRP A O 1
ATOM 681 N N . ASP A 1 90 ? -13.198 -3.810 -2.018 1.00 98.62 90 ASP A N 1
ATOM 682 C CA . ASP A 1 90 ? -14.283 -4.035 -1.070 1.00 98.62 90 ASP A CA 1
ATOM 683 C C . ASP A 1 90 ? -13.701 -4.610 0.221 1.00 98.62 90 ASP A C 1
ATOM 685 O O . ASP A 1 90 ? -13.470 -5.815 0.337 1.00 98.62 90 ASP A O 1
ATOM 689 N N . CYS A 1 91 ? -13.435 -3.728 1.186 1.00 98.50 91 CYS A N 1
ATOM 690 C CA . CYS A 1 91 ? -12.996 -4.129 2.511 1.00 98.50 91 CYS A CA 1
ATOM 691 C C . CYS A 1 91 ? -14.103 -4.967 3.170 1.00 98.50 91 CYS A C 1
ATOM 693 O O . CYS A 1 91 ? -15.241 -4.489 3.296 1.00 98.50 91 CYS A O 1
ATOM 695 N N . PRO A 1 92 ? -13.813 -6.205 3.606 1.00 98.38 92 PRO A N 1
ATOM 696 C CA . PRO A 1 92 ? -14.762 -6.983 4.381 1.00 98.38 92 PRO A CA 1
ATOM 697 C C . PRO A 1 92 ? -14.882 -6.406 5.792 1.00 98.38 92 PRO A C 1
ATOM 699 O O . PRO A 1 92 ? -13.962 -5.770 6.313 1.00 98.38 92 PRO A O 1
ATOM 702 N N . GLN A 1 93 ? -16.012 -6.672 6.444 1.00 98.25 93 GLN A N 1
ATOM 703 C CA . GLN A 1 93 ? -16.136 -6.372 7.864 1.00 98.25 93 GLN A CA 1
ATOM 704 C C . GLN A 1 93 ? -15.176 -7.261 8.663 1.00 98.25 93 GLN A C 1
ATOM 706 O O . GLN A 1 93 ? -15.216 -8.484 8.539 1.00 98.25 93 GLN A O 1
ATOM 711 N N . THR A 1 94 ? -14.351 -6.647 9.507 1.00 98.38 94 THR A N 1
ATOM 712 C CA . THR A 1 94 ? -13.357 -7.340 10.337 1.00 98.38 94 THR A CA 1
ATOM 713 C C . THR A 1 94 ? -13.498 -6.885 11.783 1.00 98.38 94 THR A C 1
ATOM 715 O O . THR A 1 94 ? -13.546 -5.687 12.051 1.00 98.38 94 THR A O 1
ATOM 718 N N . SER A 1 95 ? -13.592 -7.824 12.726 1.00 98.12 95 SER A N 1
ATOM 719 C CA . SER A 1 95 ? -13.614 -7.509 14.160 1.00 98.12 95 SER A CA 1
ATOM 720 C C . SER A 1 95 ? -12.246 -7.022 14.631 1.00 98.12 95 SER A C 1
ATOM 722 O O . SER A 1 95 ? -11.230 -7.590 14.241 1.00 98.12 95 SER A O 1
ATOM 724 N N . LEU A 1 96 ? -12.240 -6.008 15.493 1.00 98.38 96 LEU A N 1
ATOM 725 C CA . LEU A 1 96 ? -11.037 -5.424 16.084 1.00 98.38 96 LEU A CA 1
ATOM 726 C C . LEU A 1 96 ? -11.135 -5.458 17.610 1.00 98.38 96 LEU A C 1
ATOM 728 O O . LEU A 1 96 ? -12.227 -5.347 18.174 1.00 98.38 96 LEU A O 1
ATOM 732 N N . ALA A 1 97 ? -9.994 -5.573 18.282 1.00 97.62 97 ALA A N 1
ATOM 733 C CA . ALA A 1 97 ? -9.865 -5.097 19.649 1.00 97.62 97 ALA A CA 1
ATOM 734 C C . ALA A 1 97 ? -9.609 -3.582 19.636 1.00 97.62 97 ALA A C 1
ATOM 736 O O . ALA A 1 97 ? -8.966 -3.061 18.727 1.00 97.62 97 ALA A O 1
ATOM 737 N N . GLU A 1 98 ? -10.046 -2.872 20.679 1.00 97.00 98 GLU A N 1
ATOM 738 C CA . GLU A 1 98 ? -9.876 -1.411 20.769 1.00 97.00 98 GLU A CA 1
ATOM 739 C C . GLU A 1 98 ? -8.401 -0.978 20.721 1.00 97.00 98 GLU A C 1
ATOM 741 O O . GLU A 1 98 ? -8.093 0.152 20.357 1.00 97.00 98 GLU A O 1
ATOM 746 N N . THR A 1 99 ? -7.485 -1.886 21.050 1.00 97.56 99 THR A N 1
ATOM 747 C CA . THR A 1 99 ? -6.037 -1.669 21.023 1.00 97.56 99 THR A CA 1
ATOM 748 C C . THR A 1 99 ? -5.382 -1.976 19.676 1.00 97.56 99 THR A C 1
ATOM 750 O O . THR A 1 99 ? -4.169 -1.819 19.553 1.00 97.56 99 THR A O 1
ATOM 753 N N . ASP A 1 100 ? -6.133 -2.444 18.681 1.00 98.56 100 ASP A N 1
ATOM 754 C CA . ASP A 1 100 ? -5.589 -2.800 17.372 1.00 98.56 100 ASP A CA 1
ATOM 755 C C . ASP A 1 100 ? -5.317 -1.552 16.509 1.00 98.56 100 ASP A C 1
ATOM 757 O O . ASP A 1 100 ? -5.958 -0.503 16.647 1.00 98.56 100 ASP A O 1
ATOM 761 N N . SER A 1 101 ? -4.369 -1.684 15.580 1.00 98.62 101 SER A N 1
ATOM 762 C CA . SER A 1 101 ? -4.145 -0.734 14.485 1.00 98.62 101 SER A CA 1
ATOM 763 C C . SER A 1 101 ? -4.298 -1.422 13.129 1.00 98.62 101 SER A C 1
ATOM 765 O O . SER A 1 101 ? -4.266 -2.653 13.032 1.00 98.62 101 SER A O 1
ATOM 767 N N . ILE A 1 102 ? -4.481 -0.636 12.067 1.00 98.81 102 ILE A N 1
ATOM 768 C CA . ILE A 1 102 ? -4.571 -1.150 10.699 1.00 98.81 102 ILE A CA 1
ATOM 769 C C . ILE A 1 102 ? -3.261 -0.877 9.973 1.00 98.81 102 ILE A C 1
ATOM 771 O O . ILE A 1 102 ? -2.834 0.271 9.851 1.00 98.81 102 ILE A O 1
ATOM 775 N N . VAL A 1 103 ? -2.650 -1.943 9.463 1.00 98.88 103 VAL A N 1
ATOM 776 C CA . VAL A 1 103 ? -1.427 -1.887 8.664 1.00 98.88 103 VAL A CA 1
ATOM 777 C C . VAL A 1 103 ? -1.786 -2.069 7.198 1.00 98.88 103 VAL A C 1
ATOM 779 O O . VAL A 1 103 ? -2.421 -3.049 6.810 1.00 98.88 103 VAL A O 1
ATOM 782 N N . VAL A 1 104 ? -1.352 -1.133 6.363 1.00 98.88 104 VAL A N 1
ATOM 783 C CA . VAL A 1 104 ? -1.468 -1.200 4.908 1.00 98.88 104 VAL A CA 1
ATOM 784 C C . VAL A 1 104 ? -0.071 -1.275 4.326 1.00 98.88 104 VAL A C 1
ATOM 786 O O . VAL A 1 104 ? 0.758 -0.400 4.556 1.00 98.88 104 VAL A O 1
ATOM 789 N N . ARG A 1 105 ? 0.188 -2.303 3.523 1.00 98.88 105 ARG A N 1
ATOM 790 C CA . ARG A 1 105 ? 1.465 -2.446 2.820 1.00 98.88 105 ARG A CA 1
ATOM 791 C C . ARG A 1 105 ? 1.260 -2.290 1.328 1.00 98.88 105 ARG A C 1
ATOM 793 O O . ARG A 1 105 ? 0.370 -2.918 0.754 1.00 98.88 105 ARG A O 1
ATOM 800 N N . VAL A 1 106 ? 2.096 -1.474 0.702 1.00 98.88 106 VAL A N 1
ATOM 801 C CA . VAL A 1 106 ? 2.071 -1.198 -0.735 1.00 98.88 106 VAL A CA 1
ATOM 802 C C . VAL A 1 106 ? 3.049 -2.136 -1.436 1.00 98.88 106 VAL A C 1
ATOM 804 O O . VAL A 1 106 ? 4.214 -2.228 -1.055 1.00 98.88 106 VAL A O 1
ATOM 807 N N . TYR A 1 107 ? 2.594 -2.823 -2.481 1.00 98.88 107 TYR A N 1
ATOM 808 C CA . TYR A 1 107 ? 3.379 -3.775 -3.263 1.00 98.88 107 TYR A CA 1
ATOM 809 C C . TYR A 1 107 ? 3.487 -3.347 -4.721 1.00 98.88 107 TYR A C 1
ATOM 811 O O . TYR A 1 107 ? 2.529 -2.845 -5.300 1.00 98.88 107 TYR A O 1
ATOM 819 N N . GLY A 1 108 ? 4.634 -3.628 -5.337 1.00 98.62 108 GLY A N 1
ATOM 820 C CA . GLY A 1 108 ? 4.877 -3.459 -6.767 1.00 98.62 108 GLY A CA 1
ATOM 821 C C . GLY A 1 108 ? 5.200 -4.785 -7.444 1.00 98.62 108 GLY A C 1
ATOM 822 O O . GLY A 1 108 ? 5.957 -5.590 -6.901 1.00 98.62 108 GLY A O 1
ATOM 823 N N . ASN A 1 109 ? 4.649 -5.023 -8.631 1.00 98.12 109 ASN A N 1
ATOM 824 C CA . ASN A 1 109 ? 4.862 -6.249 -9.395 1.00 98.12 109 ASN A CA 1
ATOM 825 C C . ASN A 1 109 ? 6.048 -6.117 -10.370 1.00 98.12 109 ASN A C 1
ATOM 827 O O . ASN A 1 109 ? 5.906 -5.619 -11.489 1.00 98.12 109 ASN A O 1
ATOM 831 N N . VAL A 1 110 ? 7.231 -6.566 -9.940 1.00 93.81 110 VAL A N 1
ATOM 832 C CA . VAL A 1 110 ? 8.519 -6.375 -10.637 1.00 93.81 110 VAL A CA 1
ATOM 833 C C . VAL A 1 110 ? 9.457 -7.591 -10.488 1.00 93.81 110 VAL A C 1
ATOM 835 O O . VAL A 1 110 ? 10.422 -7.530 -9.709 1.00 93.81 110 VAL A O 1
ATOM 838 N N . PRO A 1 111 ? 9.302 -8.711 -11.231 1.00 91.75 111 PRO A N 1
ATOM 839 C CA . PRO A 1 111 ? 8.165 -9.270 -11.995 1.00 91.75 111 PRO A CA 1
ATOM 840 C C . PRO A 1 111 ? 7.246 -10.176 -11.143 1.00 91.75 111 PRO A C 1
ATOM 842 O O . PRO A 1 111 ? 6.423 -10.930 -11.656 1.00 91.75 111 PRO A O 1
ATOM 845 N N . THR A 1 112 ? 7.476 -10.163 -9.836 1.00 96.00 112 THR A N 1
ATOM 846 C CA . THR A 1 112 ? 6.610 -10.713 -8.800 1.00 96.00 112 THR A CA 1
ATOM 847 C C . THR A 1 112 ? 6.291 -9.585 -7.826 1.00 96.00 112 THR A C 1
ATOM 849 O O . THR A 1 112 ? 6.995 -8.568 -7.798 1.00 96.00 112 THR A O 1
ATOM 852 N N . TRP A 1 113 ? 5.253 -9.756 -7.011 1.00 98.06 113 TRP A N 1
ATOM 853 C CA . TRP A 1 113 ? 4.917 -8.792 -5.968 1.00 98.06 113 TRP A CA 1
ATOM 854 C C . TRP A 1 113 ? 6.054 -8.655 -4.954 1.00 98.06 113 TRP A C 1
ATOM 856 O O . TRP A 1 113 ? 6.474 -9.631 -4.332 1.00 98.06 113 TRP A O 1
ATOM 866 N N . LYS A 1 114 ? 6.543 -7.429 -4.791 1.00 98.38 114 LYS A N 1
ATOM 867 C CA . LYS A 1 114 ? 7.540 -7.042 -3.794 1.00 98.38 114 LYS A CA 1
ATOM 868 C C . LYS A 1 114 ? 6.980 -5.920 -2.945 1.00 98.38 114 LYS A C 1
ATOM 870 O O . LYS A 1 114 ? 6.340 -5.018 -3.481 1.00 98.38 114 LYS A O 1
ATOM 875 N N . LEU A 1 115 ? 7.229 -5.994 -1.643 1.00 98.62 115 LEU A N 1
ATOM 876 C CA . LEU A 1 115 ? 6.917 -4.909 -0.725 1.00 98.62 115 LEU A CA 1
ATOM 877 C C . LEU A 1 115 ? 7.690 -3.659 -1.157 1.00 98.62 115 LEU A C 1
ATOM 879 O O . LEU A 1 115 ? 8.897 -3.737 -1.390 1.00 98.62 115 LEU A O 1
ATOM 883 N N . ILE A 1 116 ? 6.978 -2.548 -1.304 1.00 98.62 116 ILE A N 1
ATOM 884 C CA . ILE A 1 116 ? 7.562 -1.228 -1.528 1.00 98.62 116 ILE A CA 1
ATOM 885 C C . ILE A 1 116 ? 7.706 -0.522 -0.191 1.00 98.62 116 ILE A C 1
ATOM 887 O O . ILE A 1 116 ? 8.801 -0.073 0.126 1.00 98.62 116 ILE A O 1
ATOM 891 N N . GLU A 1 117 ? 6.602 -0.421 0.552 1.00 98.69 117 GLU A N 1
ATOM 892 C CA . GLU A 1 117 ? 6.556 0.306 1.816 1.00 98.69 117 GLU A CA 1
ATOM 893 C C . GLU A 1 117 ? 5.372 -0.136 2.688 1.00 98.69 117 GLU A C 1
ATOM 895 O O . GLU A 1 117 ? 4.374 -0.663 2.180 1.00 98.69 117 GLU A O 1
ATOM 900 N N . GLU A 1 118 ? 5.486 0.082 3.995 1.00 98.75 118 GLU A N 1
ATOM 901 C CA . GLU A 1 118 ? 4.485 -0.239 5.012 1.00 98.75 118 GLU A CA 1
ATOM 902 C C . GLU A 1 118 ? 3.959 1.035 5.687 1.00 98.75 118 GLU A C 1
ATOM 904 O O . GLU A 1 118 ? 4.684 2.019 5.829 1.00 98.75 118 GLU A O 1
ATOM 909 N N . PHE A 1 119 ? 2.687 1.019 6.093 1.00 98.81 119 PHE A N 1
ATOM 910 C CA . PHE A 1 119 ? 2.039 2.129 6.783 1.00 98.81 119 PHE A CA 1
ATOM 911 C C . PHE A 1 119 ? 1.101 1.614 7.871 1.00 98.81 119 PHE A C 1
ATOM 913 O O . PHE A 1 119 ? 0.391 0.638 7.643 1.00 98.81 119 PHE A O 1
ATOM 920 N N . THR A 1 120 ? 1.035 2.283 9.020 1.00 98.81 120 THR A N 1
ATOM 921 C CA . THR A 1 120 ? 0.103 1.953 10.109 1.00 98.81 120 THR A CA 1
ATOM 922 C C . THR A 1 120 ? -0.745 3.152 10.497 1.00 98.81 120 THR A C 1
ATOM 924 O O . THR A 1 120 ? -0.264 4.285 10.533 1.00 98.81 120 THR A O 1
ATOM 927 N N . THR A 1 121 ? -2.008 2.912 10.836 1.00 98.81 121 THR A N 1
ATOM 928 C CA . THR A 1 121 ? -2.788 3.880 11.614 1.00 98.81 121 THR A CA 1
ATOM 929 C C . THR A 1 121 ? -2.259 3.949 13.046 1.00 98.81 121 THR A C 1
ATOM 931 O O . THR A 1 121 ? -1.552 3.050 13.515 1.00 98.81 121 THR A O 1
ATOM 934 N N . GLU A 1 122 ? -2.676 4.978 13.773 1.00 98.31 122 GLU A N 1
ATOM 935 C CA . GLU A 1 122 ? -2.754 4.942 15.229 1.00 98.31 122 GLU A CA 1
ATOM 936 C C . GLU A 1 122 ? -3.670 3.803 15.721 1.00 98.31 122 GLU A C 1
ATOM 938 O O . GLU A 1 122 ? -4.403 3.180 14.942 1.00 98.31 122 GLU A O 1
ATOM 943 N N . VAL A 1 123 ? -3.663 3.552 17.032 1.00 97.81 123 VAL A N 1
ATOM 944 C CA . VAL A 1 123 ? -4.699 2.731 17.672 1.00 97.81 123 VAL A CA 1
ATOM 945 C C . VAL A 1 123 ? -6.043 3.446 17.533 1.00 97.81 123 VAL A C 1
ATOM 947 O O . VAL A 1 123 ? -6.232 4.537 18.075 1.00 97.81 123 VAL A O 1
ATOM 950 N N . LEU A 1 124 ? -6.978 2.831 16.808 1.00 95.81 124 LEU A N 1
ATOM 951 C CA . LEU A 1 124 ? -8.235 3.481 16.426 1.00 95.81 124 LEU A CA 1
ATOM 952 C C . LEU A 1 124 ? -9.263 3.540 17.567 1.00 95.81 124 LEU A C 1
ATOM 954 O O . LEU A 1 124 ? -10.226 4.298 17.473 1.00 95.81 124 LEU A O 1
ATOM 958 N N . ASN A 1 125 ? -9.092 2.746 18.635 1.00 96.62 125 ASN A N 1
ATOM 959 C CA . ASN A 1 125 ? -10.147 2.489 19.630 1.00 96.62 125 ASN A CA 1
ATOM 960 C C . ASN A 1 125 ? -11.440 1.978 18.965 1.00 96.62 125 ASN A C 1
ATOM 962 O O . ASN A 1 125 ? -12.559 2.336 19.341 1.00 96.62 125 ASN A O 1
ATOM 966 N N . ALA A 1 126 ? -11.265 1.161 17.925 1.00 97.19 126 ALA A N 1
ATOM 967 C CA . ALA A 1 126 ? -12.331 0.594 17.116 1.00 97.19 126 ALA A CA 1
ATOM 968 C C . ALA A 1 126 ? -12.642 -0.843 17.552 1.00 97.19 126 ALA A C 1
ATOM 970 O O . ALA A 1 126 ? -11.765 -1.571 18.004 1.00 97.19 126 ALA A O 1
ATOM 971 N N . VAL A 1 127 ? -13.891 -1.265 17.362 1.00 97.88 127 VAL A N 1
ATOM 972 C CA . VAL A 1 127 ? -14.321 -2.667 17.525 1.00 97.88 127 VAL A CA 1
ATOM 973 C C . VAL A 1 127 ? -14.567 -3.359 16.186 1.00 97.88 127 VAL A C 1
ATOM 975 O O . VAL A 1 127 ? -14.712 -4.582 16.127 1.00 97.88 127 VAL A O 1
ATOM 978 N N . SER A 1 128 ? -14.610 -2.593 15.094 1.00 98.19 128 SER A N 1
ATOM 979 C CA . SER A 1 128 ? -14.701 -3.124 13.738 1.00 98.19 128 SER A CA 1
ATOM 980 C C . SER A 1 128 ? -14.034 -2.224 12.708 1.00 98.19 128 SER A C 1
ATOM 982 O O . SER A 1 128 ? -14.161 -0.999 12.757 1.00 98.19 128 SER A O 1
ATOM 984 N N . LEU A 1 129 ? -13.383 -2.860 11.737 1.00 98.31 129 LEU A N 1
ATOM 985 C CA . LEU A 1 129 ? -13.198 -2.321 10.397 1.00 98.31 129 LEU A CA 1
ATOM 986 C C . LEU A 1 129 ? -14.485 -2.632 9.630 1.00 98.31 129 LEU A C 1
ATOM 988 O O . LEU A 1 129 ? -14.869 -3.800 9.517 1.00 98.31 129 LEU A O 1
ATOM 992 N N . ASP A 1 130 ? -15.201 -1.605 9.190 1.00 98.38 130 ASP A N 1
ATOM 993 C CA . ASP A 1 130 ? -16.544 -1.771 8.639 1.00 98.38 130 ASP A CA 1
ATOM 994 C C . ASP A 1 130 ? -16.474 -2.203 7.170 1.00 98.38 130 ASP A C 1
ATOM 996 O O . ASP A 1 130 ? -15.554 -1.829 6.439 1.00 98.38 130 ASP A O 1
ATOM 1000 N N . SER A 1 131 ? -17.469 -2.974 6.718 1.00 98.19 131 SER A N 1
ATOM 1001 C CA . SER A 1 131 ? -17.562 -3.304 5.297 1.00 98.19 131 SER A CA 1
ATOM 1002 C C . SER A 1 131 ? -17.774 -2.033 4.477 1.00 98.19 131 SER A C 1
ATOM 1004 O O . SER A 1 131 ? -18.779 -1.340 4.647 1.00 98.19 131 SER A O 1
ATOM 1006 N N . ALA A 1 132 ? -16.825 -1.726 3.597 1.00 98.38 132 ALA A N 1
ATOM 1007 C CA . ALA A 1 132 ? -16.859 -0.534 2.761 1.00 98.38 132 ALA A CA 1
ATOM 1008 C C . ALA A 1 132 ? -15.975 -0.703 1.523 1.00 98.38 132 ALA A C 1
ATOM 1010 O O . ALA A 1 132 ? -14.905 -1.304 1.585 1.00 98.38 132 ALA A O 1
ATOM 1011 N N . THR A 1 133 ? -16.380 -0.105 0.404 1.00 98.69 133 THR A N 1
ATOM 1012 C CA . THR A 1 133 ? -15.519 0.001 -0.778 1.00 98.69 133 THR A CA 1
ATOM 1013 C C . THR A 1 133 ? -14.529 1.142 -0.582 1.00 98.69 133 THR A C 1
ATOM 1015 O O . THR A 1 133 ? -14.916 2.314 -0.583 1.00 98.69 133 THR A O 1
ATOM 1018 N N . TRP A 1 134 ? -13.253 0.816 -0.416 1.00 98.75 134 TRP A N 1
ATOM 1019 C CA . TRP A 1 134 ? -12.179 1.798 -0.325 1.00 98.75 134 TRP A CA 1
ATOM 1020 C C . TRP A 1 134 ? -11.720 2.194 -1.721 1.00 98.75 134 TRP A C 1
ATOM 1022 O O . TRP A 1 134 ? -11.586 1.337 -2.597 1.00 98.75 134 TRP A O 1
ATOM 1032 N N . THR A 1 135 ? -11.428 3.478 -1.921 1.00 98.88 135 THR A N 1
ATOM 1033 C CA . THR A 1 135 ? -10.736 3.946 -3.131 1.00 98.88 135 THR A CA 1
ATOM 1034 C C . THR A 1 135 ? -9.302 4.283 -2.769 1.00 98.88 135 THR A C 1
ATOM 1036 O O . THR A 1 135 ? -9.052 5.201 -1.990 1.00 98.88 135 THR A O 1
ATOM 1039 N N . VAL A 1 136 ? -8.355 3.536 -3.326 1.00 98.94 136 VAL A N 1
ATOM 1040 C CA . VAL A 1 136 ? -6.929 3.706 -3.052 1.00 98.94 136 VAL A CA 1
ATOM 1041 C C . VAL A 1 136 ? -6.300 4.482 -4.193 1.00 98.94 136 VAL A C 1
ATOM 1043 O O . VAL A 1 136 ? -6.421 4.094 -5.353 1.00 98.94 136 VAL A O 1
ATOM 1046 N N . TYR A 1 137 ? -5.629 5.578 -3.861 1.00 98.88 137 TYR A N 1
ATOM 1047 C CA . TYR A 1 137 ? -4.896 6.425 -4.788 1.00 98.88 137 TYR A CA 1
ATOM 1048 C C . TYR A 1 137 ? -3.401 6.189 -4.620 1.00 98.88 137 TYR A C 1
ATOM 1050 O O . TYR A 1 137 ? -2.867 6.226 -3.510 1.00 98.88 137 TYR A O 1
ATOM 1058 N N . TYR A 1 138 ? -2.723 6.024 -5.749 1.00 98.88 138 TYR A N 1
ATOM 1059 C CA . TYR A 1 138 ? -1.280 5.882 -5.842 1.00 98.88 138 TYR A CA 1
ATOM 1060 C C . TYR A 1 138 ? -0.735 6.985 -6.726 1.00 98.88 138 TYR A C 1
ATOM 1062 O O . TYR A 1 138 ? -1.155 7.103 -7.875 1.00 98.88 138 TYR A O 1
ATOM 1070 N N . THR A 1 139 ? 0.240 7.735 -6.234 1.00 98.81 139 THR A N 1
ATOM 1071 C CA . THR A 1 139 ? 1.104 8.583 -7.052 1.00 98.81 139 THR A CA 1
ATOM 1072 C C . THR A 1 139 ? 2.400 7.830 -7.304 1.00 98.81 139 THR A C 1
ATOM 1074 O O . THR A 1 139 ? 3.115 7.494 -6.366 1.00 98.81 139 THR A O 1
ATOM 1077 N N . TRP A 1 140 ? 2.681 7.474 -8.555 1.00 98.75 140 TRP A N 1
ATOM 1078 C CA . TRP A 1 140 ? 3.766 6.551 -8.891 1.00 98.75 140 TRP A CA 1
ATOM 1079 C C . TRP A 1 140 ? 4.277 6.726 -10.322 1.00 98.75 140 TRP A C 1
ATOM 1081 O O . TRP A 1 140 ? 3.660 7.399 -11.146 1.00 98.75 140 TRP A O 1
ATOM 1091 N N . SER A 1 141 ? 5.455 6.168 -10.599 1.00 98.75 141 SER A N 1
ATOM 1092 C CA . SER A 1 141 ? 6.078 6.144 -11.927 1.00 98.75 141 SER A CA 1
ATOM 1093 C C . SER A 1 141 ? 6.763 4.806 -12.189 1.00 98.75 141 SER A C 1
ATOM 1095 O O . SER A 1 141 ? 7.050 4.046 -11.259 1.00 98.75 141 SER A O 1
ATOM 1097 N N . THR A 1 142 ? 7.051 4.524 -13.460 1.00 98.50 142 THR A N 1
ATOM 1098 C CA . THR A 1 142 ? 7.638 3.247 -13.898 1.00 98.50 142 THR A CA 1
ATOM 1099 C C . THR A 1 142 ? 8.948 3.490 -14.661 1.00 98.50 142 THR A C 1
ATOM 1101 O O . THR A 1 142 ? 8.982 3.386 -15.894 1.00 98.50 142 THR A O 1
ATOM 1104 N N . PRO A 1 143 ? 10.028 3.913 -13.978 1.00 98.19 143 PRO A N 1
ATOM 1105 C CA . PRO A 1 143 ? 11.278 4.261 -14.640 1.00 98.19 143 PRO A CA 1
ATOM 1106 C C . PRO A 1 143 ? 11.976 3.024 -15.205 1.00 98.19 143 PRO A C 1
ATOM 1108 O O . PRO A 1 143 ? 11.954 1.948 -14.602 1.00 98.19 143 PRO A O 1
ATOM 1111 N N . TRP A 1 144 ? 12.699 3.206 -16.308 1.00 97.88 144 TRP A N 1
ATOM 1112 C CA . TRP A 1 144 ? 13.585 2.183 -16.850 1.00 97.88 144 TRP A CA 1
ATOM 1113 C C . TRP A 1 144 ? 14.858 2.777 -17.454 1.00 97.88 144 TRP A C 1
ATOM 1115 O O . TRP A 1 144 ? 14.928 3.959 -17.785 1.00 97.88 144 TRP A O 1
ATOM 1125 N N . SER A 1 145 ? 15.879 1.939 -17.585 1.00 97.75 145 SER A N 1
ATOM 1126 C CA . SER A 1 145 ? 17.117 2.227 -18.302 1.00 97.75 145 SER A CA 1
ATOM 1127 C C . SER A 1 145 ? 17.652 0.958 -18.965 1.00 97.75 145 SER A C 1
ATOM 1129 O O . SER A 1 145 ? 17.318 -0.154 -18.553 1.00 97.75 145 SER A O 1
ATOM 1131 N N . TYR A 1 146 ? 18.478 1.115 -20.001 1.00 98.12 146 TYR A N 1
ATOM 1132 C CA . TYR A 1 146 ? 19.128 0.006 -20.701 1.00 98.12 146 TYR A CA 1
ATOM 1133 C C . TYR A 1 146 ? 20.648 0.106 -20.580 1.00 98.12 146 TYR A C 1
ATOM 1135 O O . TYR A 1 146 ? 21.235 1.155 -20.847 1.00 98.12 146 TYR A O 1
ATOM 1143 N N . ASN A 1 147 ? 21.291 -0.991 -20.186 1.00 98.12 147 ASN A N 1
ATOM 1144 C CA . ASN A 1 147 ? 22.739 -1.113 -20.126 1.00 98.12 147 ASN A CA 1
ATOM 1145 C C . ASN A 1 147 ? 23.243 -1.869 -21.364 1.00 98.12 147 ASN A C 1
ATOM 1147 O O . ASN A 1 147 ? 23.078 -3.084 -21.475 1.00 98.12 147 ASN A O 1
ATOM 1151 N N . TRP A 1 148 ? 23.889 -1.144 -22.279 1.00 97.25 148 TRP A N 1
ATOM 1152 C CA . TRP A 1 148 ? 24.392 -1.680 -23.547 1.00 97.25 148 TRP A CA 1
ATOM 1153 C C . TRP A 1 148 ? 25.583 -2.638 -23.393 1.00 97.25 148 TRP A C 1
ATOM 1155 O O . TRP A 1 148 ? 25.785 -3.475 -24.265 1.00 97.25 148 TRP A O 1
ATOM 1165 N N . LEU A 1 149 ? 26.342 -2.565 -22.292 1.00 97.62 149 LEU A N 1
ATOM 1166 C CA . LEU A 1 149 ? 27.451 -3.489 -22.019 1.00 97.62 149 LEU A CA 1
ATOM 1167 C C . LEU A 1 149 ? 26.950 -4.876 -21.612 1.00 97.62 149 LEU A C 1
ATOM 1169 O O . LEU A 1 149 ? 27.579 -5.880 -21.930 1.00 97.62 149 LEU A O 1
ATOM 1173 N N . THR A 1 150 ? 25.832 -4.934 -20.885 1.00 97.12 150 THR A N 1
ATOM 1174 C CA . THR A 1 150 ? 25.270 -6.192 -20.368 1.00 97.12 150 THR A CA 1
ATOM 1175 C C . THR A 1 150 ? 24.062 -6.686 -21.157 1.00 97.12 150 THR A C 1
ATOM 1177 O O . THR A 1 150 ? 23.619 -7.811 -20.930 1.00 97.12 150 THR A O 1
ATOM 1180 N N . GLY A 1 151 ? 23.522 -5.864 -22.062 1.00 97.19 151 GLY A N 1
ATOM 1181 C CA . GLY A 1 151 ? 22.320 -6.170 -22.835 1.00 97.19 151 GLY A CA 1
ATOM 1182 C C . GLY A 1 151 ? 21.064 -6.288 -21.970 1.00 97.19 151 GLY A C 1
ATOM 1183 O O . GLY A 1 151 ? 20.204 -7.121 -22.247 1.00 97.19 151 GLY A O 1
ATOM 1184 N N . ARG A 1 152 ? 20.980 -5.533 -20.865 1.00 98.12 152 ARG A N 1
ATOM 1185 C CA . ARG A 1 152 ? 19.916 -5.684 -19.858 1.00 98.12 152 ARG A CA 1
ATOM 1186 C C . ARG A 1 152 ? 19.204 -4.375 -19.555 1.00 98.12 152 ARG A C 1
ATOM 1188 O O . ARG A 1 152 ? 19.828 -3.320 -19.458 1.00 98.12 152 ARG A O 1
ATOM 1195 N N . TYR A 1 153 ? 17.902 -4.482 -19.320 1.00 97.94 153 TYR A N 1
ATOM 1196 C CA . TYR A 1 153 ? 17.060 -3.417 -18.797 1.00 97.94 153 TYR A CA 1
ATOM 1197 C C . TYR A 1 153 ? 17.044 -3.452 -17.273 1.00 97.94 153 TYR A C 1
ATOM 1199 O O . TYR A 1 153 ? 16.893 -4.522 -16.683 1.00 97.94 153 TYR A O 1
ATOM 1207 N N . THR A 1 154 ? 17.123 -2.284 -16.645 1.00 98.06 154 THR A N 1
ATOM 1208 C CA . THR A 1 154 ? 16.752 -2.085 -15.242 1.00 98.06 154 THR A CA 1
ATOM 1209 C C . THR A 1 154 ? 15.478 -1.268 -15.215 1.00 98.06 154 THR A C 1
ATOM 1211 O O . THR A 1 154 ? 15.444 -0.169 -15.758 1.00 98.06 154 THR A O 1
ATOM 1214 N N . TRP A 1 155 ? 14.438 -1.787 -14.580 1.00 97.94 155 TRP A N 1
ATOM 1215 C CA . TRP A 1 155 ? 13.133 -1.137 -14.501 1.00 97.94 155 TRP A CA 1
ATOM 1216 C C . TRP A 1 155 ? 12.506 -1.359 -13.132 1.00 97.94 155 TRP A C 1
ATOM 1218 O O . TRP A 1 155 ? 12.963 -2.205 -12.356 1.00 97.94 155 TRP A O 1
ATOM 1228 N N . GLY A 1 156 ? 11.497 -0.565 -12.800 1.00 97.94 156 GLY A N 1
ATOM 1229 C CA . GLY A 1 156 ? 10.892 -0.633 -11.483 1.00 97.94 156 GLY A CA 1
ATOM 1230 C C . GLY A 1 156 ? 9.661 0.229 -11.317 1.00 97.94 156 GLY A C 1
ATOM 1231 O O . GLY A 1 156 ? 9.134 0.781 -12.279 1.00 97.94 156 GLY A O 1
ATOM 1232 N N . ILE A 1 157 ? 9.254 0.350 -10.061 1.00 98.75 157 ILE A N 1
ATOM 1233 C CA . ILE A 1 157 ? 8.212 1.257 -9.599 1.00 98.75 157 ILE A CA 1
ATOM 1234 C C . ILE A 1 157 ? 8.858 2.237 -8.629 1.00 98.75 157 ILE A C 1
ATOM 1236 O O . ILE A 1 157 ? 9.635 1.828 -7.765 1.00 98.75 157 ILE A O 1
ATOM 1240 N N . ASN A 1 158 ? 8.524 3.516 -8.767 1.00 98.75 158 ASN A N 1
ATOM 1241 C CA . ASN A 1 158 ? 8.679 4.491 -7.696 1.00 98.75 158 ASN A CA 1
ATOM 1242 C C . ASN A 1 158 ? 7.281 4.828 -7.177 1.00 98.75 158 ASN A C 1
ATOM 1244 O O . ASN A 1 158 ? 6.458 5.303 -7.957 1.00 98.75 158 ASN A O 1
ATOM 1248 N N . PHE A 1 159 ? 7.018 4.590 -5.897 1.00 98.81 159 PHE A N 1
ATOM 1249 C CA . PHE A 1 159 ? 5.788 5.007 -5.225 1.00 98.81 159 PHE A CA 1
ATOM 1250 C C . PHE A 1 159 ? 6.077 6.261 -4.407 1.00 98.81 159 PHE A C 1
ATOM 1252 O O . PHE A 1 159 ? 7.000 6.243 -3.598 1.00 98.81 159 PHE A O 1
ATOM 1259 N N . TYR A 1 160 ? 5.314 7.325 -4.633 1.00 98.75 160 TYR A N 1
ATOM 1260 C CA . TYR A 1 160 ? 5.479 8.631 -4.003 1.00 98.75 160 TYR A CA 1
ATOM 1261 C C . TYR A 1 160 ? 4.324 8.890 -3.046 1.00 98.75 160 TYR A C 1
ATOM 1263 O O . TYR A 1 160 ? 3.174 8.562 -3.347 1.00 98.75 160 TYR A O 1
ATOM 1271 N N . TRP A 1 161 ? 4.607 9.520 -1.916 1.00 98.44 161 TRP A N 1
ATOM 1272 C CA . TRP A 1 161 ? 3.579 9.923 -0.967 1.00 98.44 161 TRP A CA 1
ATOM 1273 C C . TRP A 1 161 ? 3.959 11.198 -0.234 1.00 98.44 161 TRP A C 1
ATOM 1275 O O . TRP A 1 161 ? 5.131 11.586 -0.196 1.00 98.44 161 TRP A O 1
ATOM 1285 N N . ASP A 1 162 ? 2.936 11.811 0.358 1.00 96.81 162 ASP A N 1
ATOM 1286 C CA . ASP A 1 162 ? 3.028 13.057 1.106 1.00 96.81 162 ASP A CA 1
ATOM 1287 C C . ASP A 1 162 ? 3.451 14.271 0.248 1.00 96.81 162 ASP A C 1
ATOM 1289 O O . ASP A 1 162 ? 3.692 14.158 -0.956 1.00 96.81 162 ASP A O 1
ATOM 1293 N N . GLY A 1 163 ? 3.512 15.467 0.830 1.00 95.94 163 GLY A N 1
ATOM 1294 C CA . GLY A 1 163 ? 3.826 16.689 0.083 1.00 95.94 163 GLY A CA 1
ATOM 1295 C C . GLY A 1 163 ? 2.779 17.015 -0.987 1.00 95.94 163 GLY A C 1
ATOM 1296 O O . GLY A 1 163 ? 1.577 17.121 -0.720 1.00 95.94 163 GLY A O 1
ATOM 1297 N N . ASP A 1 164 ? 3.242 17.169 -2.226 1.00 96.12 164 ASP A N 1
ATOM 1298 C CA . ASP A 1 164 ? 2.378 17.403 -3.390 1.00 96.12 164 ASP A CA 1
ATOM 1299 C C . ASP A 1 164 ? 1.819 16.101 -3.995 1.00 96.12 164 ASP A C 1
ATOM 1301 O O . ASP A 1 164 ? 1.081 16.144 -4.979 1.00 96.12 164 ASP A O 1
ATOM 1305 N N . TYR A 1 165 ? 2.159 14.934 -3.435 1.00 98.00 165 TYR A N 1
ATOM 1306 C CA . TYR A 1 165 ? 1.700 13.642 -3.937 1.00 98.00 165 TYR A CA 1
ATOM 1307 C C . TYR A 1 165 ? 0.373 13.230 -3.297 1.00 98.00 165 TYR A C 1
ATOM 1309 O O . TYR A 1 165 ? 0.187 13.272 -2.083 1.00 98.00 165 TYR A O 1
ATOM 1317 N N . GLU A 1 166 ? -0.551 12.760 -4.130 1.00 97.31 166 GLU A N 1
ATOM 1318 C CA . GLU A 1 166 ? -1.956 12.554 -3.767 1.00 97.31 166 GLU A CA 1
ATOM 1319 C C . GLU A 1 166 ? -2.280 11.099 -3.383 1.00 97.31 166 GLU A C 1
ATOM 1321 O O . GLU A 1 166 ? -3.402 10.622 -3.569 1.00 97.31 166 GLU A O 1
ATOM 1326 N N . SER A 1 167 ? -1.285 10.367 -2.874 1.00 98.69 167 SER A N 1
ATOM 1327 C CA . SER A 1 167 ? -1.460 8.982 -2.430 1.00 98.69 167 SER A CA 1
ATOM 1328 C C . SER A 1 167 ? -2.257 8.940 -1.123 1.00 98.69 167 SER A C 1
ATOM 1330 O O . SER A 1 167 ? -1.837 9.518 -0.118 1.00 98.69 167 SER A O 1
ATOM 1332 N N . ARG A 1 168 ? -3.391 8.232 -1.119 1.00 98.81 168 ARG A N 1
ATOM 1333 C CA . ARG A 1 168 ? -4.324 8.147 0.019 1.00 98.81 168 ARG A CA 1
ATOM 1334 C C . ARG A 1 168 ? -5.307 6.984 -0.130 1.00 98.81 168 ARG A C 1
ATOM 1336 O O . ARG A 1 168 ? -5.410 6.391 -1.200 1.00 98.81 168 ARG A O 1
ATOM 1343 N N . ILE A 1 169 ? -6.075 6.717 0.916 1.00 98.88 169 ILE A N 1
ATOM 1344 C CA . ILE A 1 169 ? -7.213 5.799 0.938 1.00 98.88 169 ILE A CA 1
ATOM 1345 C C . ILE A 1 169 ? -8.453 6.603 1.320 1.00 98.88 169 ILE A C 1
ATOM 1347 O O . ILE A 1 169 ? -8.494 7.217 2.383 1.00 98.88 169 ILE A O 1
ATOM 1351 N N . GLU A 1 170 ? -9.460 6.610 0.456 1.00 98.81 170 GLU A N 1
ATOM 1352 C CA . GLU A 1 170 ? -10.767 7.211 0.725 1.00 98.81 170 GLU A CA 1
ATOM 1353 C C . GLU A 1 170 ? -11.779 6.150 1.158 1.00 98.81 170 GLU A C 1
ATOM 1355 O O . GLU A 1 170 ? -11.679 4.982 0.771 1.00 98.81 170 GLU A O 1
ATOM 1360 N N . ASN A 1 171 ? -12.785 6.594 1.917 1.00 98.50 171 ASN A N 1
ATOM 1361 C CA . ASN A 1 171 ? -13.848 5.760 2.481 1.00 98.50 171 ASN A CA 1
ATOM 1362 C C . ASN A 1 171 ? -13.332 4.669 3.441 1.00 98.50 171 ASN A C 1
ATOM 1364 O O . ASN A 1 171 ? -13.948 3.611 3.594 1.00 98.50 171 ASN A O 1
ATOM 1368 N N . PHE A 1 172 ? -12.210 4.943 4.112 1.00 98.69 172 PHE A N 1
ATOM 1369 C CA . PHE A 1 172 ? -11.702 4.114 5.198 1.00 98.69 172 PHE A CA 1
ATOM 1370 C C . PHE A 1 172 ? -12.706 4.178 6.354 1.00 98.69 172 PHE A C 1
ATOM 1372 O O . PHE A 1 172 ? -12.916 5.251 6.921 1.00 98.69 172 PHE A O 1
ATOM 1379 N N . SER A 1 173 ? -13.370 3.059 6.653 1.00 98.38 173 SER A N 1
ATOM 1380 C CA . SER A 1 173 ? -14.559 3.040 7.514 1.00 98.38 173 SER A CA 1
ATOM 1381 C C . SER A 1 173 ? -14.408 2.083 8.692 1.00 98.38 173 SER A C 1
ATOM 1383 O O . SER A 1 173 ? -13.983 0.943 8.518 1.00 98.38 173 SER A O 1
ATOM 1385 N N . TRP A 1 174 ? -14.773 2.537 9.889 1.00 98.44 174 TRP A N 1
ATOM 1386 C CA . TRP A 1 174 ? -14.669 1.768 11.132 1.00 98.44 174 TRP A CA 1
ATOM 1387 C C . TRP A 1 174 ? -15.703 2.219 12.169 1.00 98.44 174 TRP A C 1
ATOM 1389 O O . TRP A 1 174 ? -16.269 3.317 12.091 1.00 98.44 174 TRP A O 1
ATOM 1399 N N . SER A 1 175 ? -15.949 1.386 13.180 1.00 97.69 175 SER A N 1
ATOM 1400 C CA . SER A 1 175 ? -16.858 1.714 14.281 1.00 97.69 175 SER A CA 1
ATOM 1401 C C . SER A 1 175 ? -16.218 1.471 15.647 1.00 97.69 175 SER A C 1
ATOM 1403 O O . SER A 1 175 ? -15.600 0.440 15.892 1.00 97.69 175 SER A O 1
ATOM 1405 N N . ALA A 1 176 ? -16.380 2.444 16.547 1.00 94.62 176 ALA A N 1
ATOM 1406 C CA . ALA A 1 176 ? -16.050 2.318 17.966 1.00 94.62 176 ALA A CA 1
ATOM 1407 C C . ALA A 1 176 ? -17.114 1.505 18.715 1.00 94.62 176 ALA A C 1
ATOM 1409 O O . ALA A 1 176 ? -18.250 1.364 18.243 1.00 94.62 176 ALA A O 1
ATOM 1410 N N . ALA A 1 177 ? -16.770 1.026 19.913 1.00 88.44 177 ALA A N 1
ATOM 1411 C CA . ALA A 1 177 ? -17.750 0.445 20.819 1.00 88.44 177 ALA A CA 1
ATOM 1412 C C . ALA A 1 177 ? -18.882 1.447 21.092 1.00 88.44 177 ALA A C 1
ATOM 1414 O O . ALA A 1 177 ? -18.654 2.629 21.369 1.00 88.44 177 ALA A O 1
ATOM 1415 N N . VAL A 1 178 ? -20.128 0.974 21.045 1.00 82.06 178 VAL A N 1
ATOM 1416 C CA . VAL A 1 178 ? -21.261 1.784 21.494 1.00 82.06 178 VAL A CA 1
ATOM 1417 C C . VAL A 1 178 ? -21.180 1.869 23.012 1.00 82.06 178 VAL A C 1
ATOM 1419 O O . VAL A 1 178 ? -21.495 0.906 23.711 1.00 82.06 178 VAL A O 1
ATOM 1422 N N . VAL A 1 179 ? -20.771 3.024 23.538 1.00 74.38 179 VAL A N 1
ATOM 1423 C CA . VAL A 1 179 ? -20.868 3.284 24.976 1.00 74.38 179 VAL A CA 1
ATOM 1424 C C . VAL A 1 179 ? -22.353 3.372 25.313 1.00 74.38 179 VAL A C 1
ATOM 1426 O O . VAL A 1 179 ? -23.020 4.356 24.986 1.00 74.38 179 VAL A O 1
ATOM 1429 N N . ALA A 1 180 ? -22.901 2.323 25.928 1.00 70.88 180 ALA A N 1
ATOM 1430 C CA . ALA A 1 180 ? -24.263 2.378 26.437 1.00 70.88 180 ALA A CA 1
ATOM 1431 C C . ALA A 1 180 ? -24.360 3.558 27.420 1.00 70.88 180 ALA A C 1
ATOM 1433 O O . ALA A 1 180 ? -23.496 3.682 28.295 1.00 70.88 180 ALA A O 1
ATOM 1434 N N . PRO A 1 181 ? -25.375 4.438 27.309 1.00 68.75 181 PRO A N 1
ATOM 1435 C CA . PRO A 1 181 ? -25.529 5.513 28.272 1.00 68.75 181 PRO A CA 1
ATOM 1436 C C . PRO A 1 181 ? -25.668 4.890 29.660 1.00 68.75 181 PRO A C 1
ATOM 1438 O O . PRO A 1 181 ? -26.545 4.051 29.886 1.00 68.75 181 PRO A O 1
ATOM 1441 N N . LEU A 1 182 ? -24.789 5.294 30.579 1.00 65.88 182 LEU A N 1
ATOM 1442 C CA . LEU A 1 182 ? -24.891 4.956 31.993 1.00 65.88 182 LEU A CA 1
ATOM 1443 C C . LEU A 1 182 ? -26.280 5.377 32.475 1.00 65.88 182 LEU A C 1
ATOM 1445 O O . LEU A 1 182 ? -26.551 6.557 32.699 1.00 65.88 182 LEU A O 1
ATOM 1449 N N . ARG A 1 183 ? -27.184 4.409 32.637 1.00 65.50 183 ARG A N 1
ATOM 1450 C CA . ARG A 1 183 ? -28.391 4.630 33.424 1.00 65.50 183 ARG A CA 1
ATOM 1451 C C . ARG A 1 183 ? -27.948 4.674 34.877 1.00 65.50 183 ARG A C 1
ATOM 1453 O O . ARG A 1 183 ? -27.794 3.634 35.509 1.00 65.50 183 ARG A O 1
ATOM 1460 N N . ILE A 1 184 ? -27.725 5.878 35.399 1.00 61.47 184 ILE A N 1
ATOM 1461 C CA . ILE A 1 184 ? -27.665 6.073 36.845 1.00 61.47 184 ILE A CA 1
ATOM 1462 C C . ILE A 1 184 ? -29.079 5.795 37.359 1.00 61.47 184 ILE A C 1
ATOM 1464 O O . ILE A 1 184 ? -29.975 6.627 37.225 1.00 61.47 184 ILE A O 1
ATOM 1468 N N . ILE A 1 185 ? -29.298 4.600 37.905 1.00 64.81 185 ILE A N 1
ATOM 1469 C CA . ILE A 1 185 ? -30.495 4.310 38.691 1.00 64.81 185 ILE A CA 1
ATOM 1470 C C . ILE A 1 185 ? -30.302 5.036 40.026 1.00 64.81 185 ILE A C 1
ATOM 1472 O O . ILE A 1 185 ? -29.686 4.510 40.951 1.00 64.81 185 ILE A O 1
ATOM 1476 N N . ILE A 1 186 ? -30.764 6.286 40.110 1.00 60.41 186 ILE A N 1
ATOM 1477 C CA . ILE A 1 186 ? -30.865 6.998 41.386 1.00 60.41 186 ILE A CA 1
ATOM 1478 C C . ILE A 1 186 ? -32.127 6.488 42.084 1.00 60.41 186 ILE A C 1
ATOM 1480 O O . ILE A 1 186 ? -33.201 7.024 41.854 1.00 60.41 186 ILE A O 1
ATOM 1484 N N . GLY A 1 187 ? -31.965 5.457 42.917 1.00 52.09 187 GLY A N 1
ATOM 1485 C CA . GLY A 1 187 ? -32.861 5.099 44.021 1.00 52.09 187 GLY A CA 1
ATOM 1486 C C . GLY A 1 187 ? -34.278 4.630 43.664 1.00 52.09 187 GLY A C 1
ATOM 1487 O O . GLY A 1 187 ? -35.073 5.347 43.063 1.00 52.09 187 GLY A O 1
ATOM 1488 N N . ASP A 1 188 ? -34.652 3.460 44.180 1.00 57.66 188 ASP A N 1
ATOM 1489 C CA . ASP A 1 188 ? -36.057 3.096 44.367 1.00 57.66 188 ASP A CA 1
ATOM 1490 C C . ASP A 1 188 ? -36.696 4.023 45.417 1.00 57.66 188 ASP A C 1
ATOM 1492 O O . ASP A 1 188 ? -36.797 3.706 46.600 1.00 57.66 188 ASP A O 1
ATOM 1496 N N . SER A 1 189 ? -37.138 5.203 44.987 1.00 51.56 189 SER A N 1
ATOM 1497 C CA . SER A 1 189 ? -38.213 5.928 45.657 1.00 51.56 189 SER A CA 1
ATOM 1498 C C . SER A 1 189 ? -39.047 6.670 44.621 1.00 51.56 189 SER A C 1
ATOM 1500 O O . SER A 1 189 ? -38.663 7.699 44.071 1.00 51.56 189 SER A O 1
ATOM 1502 N N . ILE A 1 190 ? -40.220 6.111 44.354 1.00 53.31 190 ILE A N 1
ATOM 1503 C CA . ILE A 1 190 ? -41.335 6.790 43.704 1.00 53.31 190 ILE A CA 1
ATOM 1504 C C . ILE A 1 190 ? -41.864 7.845 44.681 1.00 53.31 190 ILE A C 1
ATOM 1506 O O . ILE A 1 190 ? -42.630 7.529 45.588 1.00 53.31 190 ILE A O 1
ATOM 1510 N N . ALA A 1 191 ? -41.462 9.103 44.503 1.00 44.06 191 ALA A N 1
ATOM 1511 C CA . ALA A 1 191 ? -42.146 10.246 45.098 1.00 44.06 191 ALA A CA 1
ATOM 1512 C C . ALA A 1 191 ? -42.979 10.942 44.013 1.00 44.06 191 ALA A C 1
ATOM 1514 O O . ALA A 1 191 ? -42.477 11.730 43.215 1.00 44.06 191 ALA A O 1
ATOM 1515 N N . SER A 1 192 ? -44.274 10.628 43.989 1.00 51.97 192 SER A N 1
ATOM 1516 C CA . SER A 1 192 ? -45.290 11.437 43.315 1.00 51.97 192 SER A CA 1
ATOM 1517 C C . SER A 1 192 ? -45.367 12.798 44.014 1.00 51.97 192 SER A C 1
ATOM 1519 O O . SER A 1 192 ? -45.756 12.857 45.181 1.00 51.97 192 SER A O 1
ATOM 1521 N N . ILE A 1 193 ? -45.055 13.887 43.309 1.00 50.72 193 ILE A N 1
ATOM 1522 C CA . ILE A 1 193 ? -45.451 15.236 43.725 1.00 50.72 193 ILE A CA 1
ATOM 1523 C C . ILE A 1 193 ? -46.598 15.675 42.821 1.00 50.72 193 ILE A C 1
ATOM 1525 O O . ILE A 1 193 ? -46.402 16.069 41.674 1.00 50.72 193 ILE A O 1
ATOM 1529 N N . ILE A 1 194 ? -47.800 15.575 43.381 1.00 49.41 194 ILE A N 1
ATOM 1530 C CA . ILE A 1 194 ? -48.981 16.315 42.950 1.00 49.41 194 ILE A CA 1
ATOM 1531 C C . ILE A 1 194 ? -48.747 17.786 43.314 1.00 49.41 194 ILE A C 1
ATOM 1533 O O . ILE A 1 194 ? -48.391 18.095 44.455 1.00 49.41 194 ILE A O 1
ATOM 1537 N N . LYS A 1 195 ? -48.994 18.681 42.362 1.00 46.53 195 LYS A N 1
ATOM 1538 C CA . LYS A 1 195 ? -49.546 20.008 42.630 1.00 46.53 195 LYS A CA 1
ATOM 1539 C C . LYS A 1 195 ? -50.702 20.246 41.678 1.00 46.53 195 LYS A C 1
ATOM 1541 O O . LYS A 1 195 ? -50.544 19.882 40.493 1.00 46.53 195 LYS A O 1
#

Secondary structure (DSSP, 8-state):
-EEEEEEEEEEEEEETTEEEEEEESS--S--EEEEEEEEESS--SEEEEEEEEEEE-TTS-EEESS-SS-EEEEEEETTPPSEEEEEEEEEPPEE--TT-EEEEEEEEESSSEEEEEEEEPPP--EEEEPPEEEEEEEEEE--EEEETTTTEEEEEEEEEESTT---EEEEEEEEE-----------S-------

Foldseek 3Di:
DDFAKWFFEPDWDAALNDTFTARHRDFDADKDKFKDKDKFLDDDQKKKKFKWKWKQDSPGDIDTQDPPDGPQMDMDTAQFDFDKDKGKDFRAKDFDALSIKMKMWMWMPRVHTDTGGIYIYHSNLFGIFHGDIKMWMWGKHKYKDADPVVSMMMIIMMTMGGRPTDTIIGRRDTHHDDPDPPPPPPDPDDDDDDD

pLDDT: mean 94.22, std 11.59, range [44.06, 98.94]